Protein AF-A0A1Q3HR97-F1 (afdb_monomer_lite)

Secondary structure (DSSP, 8-state):
-------------------------------EEEETTEEEEEEEEE--TTT-SPPEEEEEETTEEEEEESS-EEEEEEEEEETTEEEEEEEEE--STTPPPEEEEEEEETTS--EEPPPEE-SSSS--EEEETTEEEEEEEEETTEEEEEEEETTEEEEEEEE--S--PPPHHHHHHHIIIIIHHHHHHT-TTS-GGGSS-HHHHHHHHHHTT-TTS-HHHHHHHHHHHHHTT-PPPHHHHHHHHS--

pLDDT: mean 82.49, std 18.32, range [35.12, 97.38]

Radius of gyration: 25.87 Å; chains: 1; bounding box: 57×91×56 Å

Structure (mmCIF, N/CA/C/O backbone):
data_AF-A0A1Q3HR97-F1
#
_entry.id   AF-A0A1Q3HR97-F1
#
loop_
_atom_site.group_PDB
_atom_site.id
_atom_site.type_symbol
_atom_site.label_atom_id
_atom_site.label_alt_id
_atom_site.label_comp_id
_atom_site.label_asym_id
_atom_site.label_entity_id
_atom_site.label_seq_id
_atom_site.pdbx_PDB_ins_code
_atom_site.Cartn_x
_atom_site.Cartn_y
_atom_site.Cartn_z
_atom_site.occupancy
_atom_site.B_iso_or_equiv
_atom_site.auth_seq_id
_atom_site.auth_comp_id
_atom_site.auth_asym_id
_atom_site.auth_atom_id
_atom_site.pdbx_PDB_model_num
ATOM 1 N N . MET A 1 1 ? -32.809 -76.941 -23.807 1.00 40.62 1 MET A N 1
ATOM 2 C CA . MET A 1 1 ? -31.359 -77.233 -23.831 1.00 40.62 1 MET A CA 1
ATOM 3 C C . MET A 1 1 ? -30.608 -75.913 -23.944 1.00 40.62 1 MET A C 1
ATOM 5 O O . MET A 1 1 ? -30.816 -75.236 -24.943 1.00 40.62 1 MET A O 1
ATOM 9 N N . PRO A 1 2 ? -29.841 -75.503 -22.920 1.00 45.34 2 PRO A N 1
ATOM 10 C CA . PRO A 1 2 ? -29.072 -74.260 -22.915 1.00 45.34 2 PRO A CA 1
ATOM 11 C C . PRO A 1 2 ? -27.582 -74.500 -23.226 1.00 45.34 2 PRO A C 1
ATOM 13 O O . PRO A 1 2 ? -27.021 -75.514 -22.821 1.00 45.34 2 PRO A O 1
ATOM 16 N N . ILE A 1 3 ? -26.943 -73.536 -23.892 1.00 41.62 3 ILE A N 1
ATOM 17 C CA . ILE A 1 3 ? -25.483 -73.328 -23.972 1.00 41.62 3 ILE A CA 1
ATOM 18 C C . ILE A 1 3 ? -25.313 -71.799 -23.829 1.00 41.62 3 ILE A C 1
ATOM 20 O O . ILE A 1 3 ? -25.847 -71.063 -24.651 1.00 41.62 3 ILE A O 1
ATOM 24 N N . GLN A 1 4 ? -24.995 -71.283 -22.631 1.00 38.84 4 GLN A N 1
ATOM 25 C CA . GLN A 1 4 ? -23.652 -70.871 -22.155 1.00 38.84 4 GLN A CA 1
ATOM 26 C C . GLN A 1 4 ? -22.983 -69.844 -23.100 1.00 38.84 4 GLN A C 1
ATOM 28 O O . GLN A 1 4 ? -22.607 -70.207 -24.206 1.00 38.84 4 GLN A O 1
ATOM 33 N N . LEU A 1 5 ? -23.097 -68.531 -22.847 1.00 39.47 5 LEU A N 1
ATOM 34 C CA . LEU A 1 5 ? -22.302 -67.632 -21.971 1.00 39.47 5 LEU A CA 1
ATOM 35 C C . LEU A 1 5 ? -20.909 -67.242 -22.511 1.00 39.47 5 LEU A C 1
ATOM 37 O O . LEU A 1 5 ? -20.178 -68.089 -23.000 1.00 39.47 5 LEU A O 1
ATOM 41 N N . GLU A 1 6 ? -20.558 -65.968 -22.259 1.00 37.00 6 GLU A N 1
ATOM 42 C CA . GLU A 1 6 ? -19.228 -65.322 -22.356 1.00 37.00 6 GLU A CA 1
ATOM 43 C C . GLU A 1 6 ? -18.824 -64.809 -23.762 1.00 37.00 6 GLU A C 1
ATOM 45 O O . GLU A 1 6 ? -18.955 -65.518 -24.743 1.00 37.00 6 GLU A O 1
ATOM 50 N N . ARG A 1 7 ? -18.305 -63.590 -23.991 1.00 39.12 7 ARG A N 1
ATOM 51 C CA . ARG A 1 7 ? -17.684 -62.569 -23.128 1.00 39.12 7 ARG A CA 1
ATOM 52 C C . ARG A 1 7 ? -17.321 -61.324 -23.980 1.00 39.12 7 ARG A C 1
ATOM 54 O O . ARG A 1 7 ? -17.036 -61.474 -25.159 1.00 39.12 7 ARG A O 1
ATOM 61 N N . LEU A 1 8 ? -17.191 -60.167 -23.308 1.00 37.69 8 LEU A N 1
ATOM 62 C CA . LEU A 1 8 ? -16.496 -58.917 -23.704 1.00 37.69 8 LEU A CA 1
ATOM 63 C C . LEU A 1 8 ? -17.053 -58.151 -24.937 1.00 37.69 8 LEU A C 1
ATOM 65 O O . LEU A 1 8 ? -17.421 -58.732 -25.936 1.00 37.69 8 LEU A O 1
ATOM 69 N N . ASN A 1 9 ? -17.127 -56.820 -24.979 1.00 38.44 9 ASN A N 1
ATOM 70 C CA . ASN A 1 9 ? -16.323 -55.829 -24.281 1.00 38.44 9 ASN A CA 1
ATOM 71 C C . ASN A 1 9 ? -17.118 -54.523 -24.109 1.00 38.44 9 ASN A C 1
ATOM 73 O O . ASN A 1 9 ? -17.745 -54.028 -25.044 1.00 38.44 9 ASN A O 1
ATOM 77 N N . ARG A 1 10 ? -17.075 -53.971 -22.896 1.00 40.53 10 ARG A N 1
ATOM 78 C CA . ARG A 1 10 ? -17.610 -52.653 -22.549 1.00 40.53 10 ARG A CA 1
ATOM 79 C C . ARG A 1 10 ? -16.690 -51.590 -23.151 1.00 40.53 10 ARG A C 1
ATOM 81 O O . ARG A 1 10 ? -15.539 -51.510 -22.736 1.00 40.53 10 ARG A O 1
ATOM 88 N N . LEU A 1 11 ? -17.191 -50.753 -24.060 1.00 38.75 11 LEU A N 1
ATOM 89 C CA . LEU A 1 11 ? -16.562 -49.466 -24.353 1.00 38.75 11 LEU A CA 1
ATOM 90 C C . LEU A 1 11 ? -17.440 -48.348 -23.792 1.00 38.75 11 LEU A C 1
ATOM 92 O O . LEU A 1 11 ? -18.444 -47.931 -24.362 1.00 38.75 11 LEU A O 1
ATOM 96 N N . THR A 1 12 ? -17.042 -47.941 -22.598 1.00 43.62 12 THR A N 1
ATOM 97 C CA . THR A 1 12 ? -17.445 -46.754 -21.862 1.00 43.62 12 THR A CA 1
ATOM 98 C C . THR A 1 12 ? -17.189 -45.507 -22.711 1.00 43.62 12 THR A C 1
ATOM 100 O O . THR A 1 12 ? -16.034 -45.166 -22.951 1.00 43.62 12 THR A O 1
ATOM 103 N N . LEU A 1 13 ? -18.239 -44.799 -23.130 1.00 39.53 13 LEU A N 1
ATOM 104 C CA . LEU A 1 13 ? -18.125 -43.426 -23.629 1.00 39.53 13 LEU A CA 1
ATOM 105 C C . LEU A 1 13 ? -18.800 -42.496 -22.614 1.00 39.53 13 LEU A C 1
ATOM 107 O O . LEU A 1 13 ? -19.952 -42.097 -22.758 1.00 39.53 13 LEU A O 1
ATOM 111 N N . LEU A 1 14 ? -18.079 -42.224 -21.525 1.00 39.56 14 LEU A N 1
ATOM 112 C CA . LEU A 1 14 ? -18.421 -41.167 -20.582 1.00 39.56 14 LEU A CA 1
ATOM 113 C C . LEU A 1 14 ? -17.963 -39.849 -21.226 1.00 39.56 14 LEU A C 1
ATOM 115 O O . LEU A 1 14 ? -16.775 -39.528 -21.211 1.00 39.56 14 LEU A O 1
ATOM 119 N N . LEU 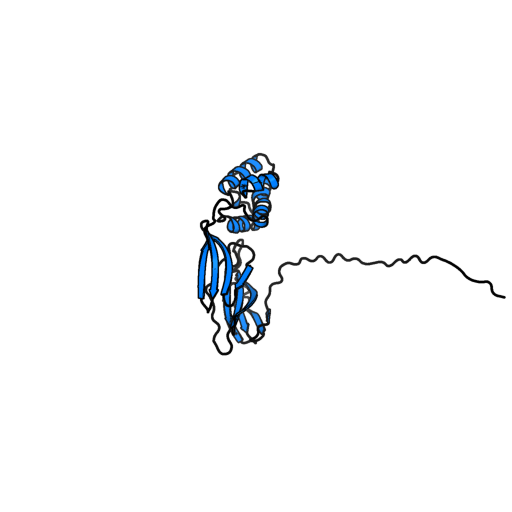A 1 15 ? -18.889 -39.118 -21.850 1.00 38.47 15 LEU A N 1
ATOM 120 C CA . LEU A 1 15 ? -18.654 -37.737 -22.273 1.00 38.47 15 LEU A CA 1
ATOM 121 C C . LEU A 1 15 ? -18.526 -36.870 -21.009 1.00 38.47 15 LEU A C 1
ATOM 123 O O . LEU A 1 15 ? -19.513 -36.405 -20.444 1.00 38.47 15 LEU A O 1
ATOM 127 N N . LEU A 1 16 ? -17.293 -36.693 -20.539 1.00 39.12 16 LEU A N 1
ATOM 128 C CA . LEU A 1 16 ? -16.932 -35.668 -19.568 1.00 39.12 16 LEU A CA 1
ATOM 129 C C . LEU A 1 16 ? -16.935 -34.314 -20.283 1.00 39.12 16 LEU A C 1
ATOM 131 O O . LEU A 1 16 ? -15.997 -33.967 -20.999 1.00 39.12 16 LEU A O 1
ATOM 135 N N . LEU A 1 17 ? -18.010 -33.554 -20.078 1.00 39.47 17 LEU A N 1
ATOM 136 C CA . LEU A 1 17 ? -18.054 -32.113 -20.307 1.00 39.47 17 LEU A CA 1
ATOM 137 C C . LEU A 1 17 ? -17.098 -31.440 -19.311 1.00 39.47 17 LEU A C 1
ATOM 139 O O . LEU A 1 17 ? -17.489 -31.040 -18.218 1.00 39.47 17 LEU A O 1
ATOM 143 N N . LEU A 1 18 ? -15.821 -31.355 -19.679 1.00 39.06 18 LEU A N 1
ATOM 144 C CA . LEU A 1 18 ? -14.856 -30.471 -19.036 1.00 39.06 18 LEU A CA 1
ATOM 145 C C . LEU A 1 18 ? -15.069 -29.062 -19.590 1.00 39.06 18 LEU A C 1
ATOM 147 O O . LEU A 1 18 ? -14.408 -28.639 -20.536 1.00 39.06 18 LEU A O 1
ATOM 151 N N . SER A 1 19 ? -16.018 -28.338 -19.004 1.00 36.97 19 SER A N 1
ATOM 152 C CA . SER A 1 19 ? -16.044 -26.883 -19.116 1.00 36.97 19 SER A CA 1
ATOM 153 C C . SER A 1 19 ? -14.808 -26.335 -18.394 1.00 36.97 19 SER A C 1
ATOM 155 O O . SER A 1 19 ? -14.632 -26.643 -17.211 1.00 36.97 19 SER A O 1
ATOM 157 N N . PRO A 1 20 ? -13.940 -25.539 -19.039 1.00 40.41 20 PRO A N 1
ATOM 158 C CA . PRO A 1 20 ? -12.885 -24.848 -18.320 1.00 40.41 20 PRO A CA 1
ATOM 159 C C . PRO A 1 20 ? -13.537 -23.805 -17.409 1.00 40.41 20 PRO A C 1
ATOM 161 O O . PRO A 1 20 ? -14.075 -22.800 -17.870 1.00 40.41 20 PRO A O 1
ATOM 164 N N . VAL A 1 21 ? -13.507 -24.062 -16.101 1.00 39.75 21 VAL A N 1
ATOM 165 C CA . VAL A 1 21 ? -13.752 -23.033 -15.092 1.00 39.75 21 VAL A CA 1
ATOM 166 C C . VAL A 1 21 ? -12.582 -22.062 -15.189 1.00 39.75 21 VAL A C 1
ATOM 168 O O . VAL A 1 21 ? -11.485 -22.328 -14.700 1.00 39.75 21 VAL A O 1
ATOM 171 N N . VAL A 1 22 ? -12.801 -20.953 -15.889 1.00 38.19 22 VAL A N 1
ATOM 172 C CA . VAL A 1 22 ? -11.903 -19.803 -15.863 1.00 38.19 22 VAL A CA 1
ATOM 173 C C . VAL A 1 22 ? -12.057 -19.172 -14.482 1.00 38.19 22 VAL A C 1
ATOM 175 O O . VAL A 1 22 ? -12.977 -18.395 -14.242 1.00 38.19 22 VAL A O 1
ATOM 178 N N . PHE A 1 23 ? -11.181 -19.537 -13.547 1.00 35.12 23 PHE A N 1
ATOM 179 C CA . PHE A 1 23 ? -10.998 -18.776 -12.317 1.00 35.12 23 PHE A CA 1
ATOM 180 C C . PHE A 1 23 ? -10.280 -17.472 -12.671 1.00 35.12 23 PHE A C 1
ATOM 182 O O . PHE A 1 23 ? -9.055 -17.395 -12.661 1.00 35.12 23 PHE A O 1
ATOM 189 N N . ALA A 1 24 ? -11.049 -16.438 -12.996 1.00 35.84 24 ALA A N 1
ATOM 190 C CA . ALA A 1 24 ? -10.588 -15.068 -12.841 1.00 35.84 24 ALA A CA 1
ATOM 191 C C . ALA A 1 24 ? -10.774 -14.690 -11.364 1.00 35.84 24 ALA A C 1
ATOM 193 O O . ALA A 1 24 ? -11.758 -14.060 -10.992 1.00 35.84 24 ALA A O 1
ATOM 194 N N . SER A 1 25 ? -9.867 -15.140 -10.495 1.00 35.12 25 SER A N 1
ATOM 195 C CA . SER A 1 25 ? -9.821 -14.680 -9.105 1.00 35.12 25 SER A CA 1
ATOM 196 C C . SER A 1 25 ? -9.142 -13.310 -9.062 1.00 35.12 25 SER A C 1
ATOM 198 O O . SER A 1 25 ? -7.951 -13.204 -8.768 1.00 35.12 25 SER A O 1
ATOM 200 N N . GLY A 1 26 ? -9.884 -12.259 -9.410 1.00 37.31 26 GLY A N 1
ATOM 201 C CA . GLY A 1 26 ? -9.576 -10.936 -8.870 1.00 37.31 26 GLY A CA 1
ATOM 202 C C . GLY A 1 26 ? -9.836 -10.944 -7.356 1.00 37.31 26 GLY A C 1
ATOM 203 O O . GLY A 1 26 ? -10.635 -11.768 -6.901 1.00 37.31 26 GLY A O 1
ATOM 204 N N . PRO A 1 27 ? -9.170 -10.092 -6.559 1.00 45.78 27 PRO A N 1
ATOM 205 C CA . PRO A 1 27 ? -9.526 -9.938 -5.154 1.00 45.78 27 PRO A CA 1
ATOM 206 C C . PRO A 1 27 ? -11.001 -9.529 -5.074 1.00 45.78 27 PRO A C 1
ATOM 208 O O . PRO A 1 27 ? -11.416 -8.510 -5.624 1.00 45.78 27 PRO A O 1
ATOM 211 N N . GLU A 1 28 ? -11.817 -10.388 -4.472 1.00 54.72 28 GLU A N 1
ATOM 212 C CA . GLU A 1 28 ? -13.225 -10.106 -4.231 1.00 54.72 28 GLU A CA 1
ATOM 213 C C . GLU A 1 28 ? -13.301 -9.019 -3.159 1.00 54.72 28 GLU A C 1
ATOM 215 O O . GLU A 1 28 ? -12.877 -9.254 -2.027 1.00 54.72 28 GLU A O 1
ATOM 220 N N . LEU A 1 29 ? -13.803 -7.837 -3.539 1.00 70.25 29 LEU A N 1
ATOM 221 C CA . LEU A 1 29 ? -13.986 -6.689 -2.648 1.00 70.25 29 LEU A CA 1
ATOM 222 C C . LEU A 1 29 ? -14.705 -7.125 -1.370 1.00 70.25 29 LEU A C 1
ATOM 224 O O . LEU A 1 29 ? -15.893 -7.464 -1.383 1.00 70.25 29 LEU A O 1
ATOM 228 N N . ARG A 1 30 ? -13.991 -7.099 -0.247 1.00 81.00 30 ARG A N 1
ATOM 229 C CA . ARG A 1 30 ? -14.548 -7.520 1.042 1.00 81.00 30 ARG A CA 1
ATOM 230 C C . ARG A 1 30 ? -15.332 -6.391 1.694 1.00 81.00 30 ARG A C 1
ATOM 232 O O . ARG A 1 30 ? -14.773 -5.491 2.317 1.00 81.00 30 ARG A O 1
ATOM 239 N N . LEU A 1 31 ? -16.655 -6.467 1.581 1.00 90.56 31 LEU A N 1
ATOM 240 C CA . LEU A 1 31 ? -17.583 -5.494 2.171 1.00 90.56 31 LEU A CA 1
ATOM 241 C C . LEU A 1 31 ? -18.169 -5.940 3.513 1.00 90.56 31 LEU A C 1
ATOM 243 O O . LEU A 1 31 ? -18.816 -5.147 4.189 1.00 90.56 31 LEU A O 1
ATOM 247 N N . GLU A 1 32 ? -17.951 -7.186 3.926 1.00 94.88 32 GLU A N 1
ATOM 248 C CA . GLU A 1 32 ? -18.423 -7.701 5.209 1.00 94.88 32 GLU A CA 1
ATOM 249 C C . GLU A 1 32 ? -17.338 -8.541 5.890 1.00 94.88 32 GLU A C 1
ATOM 251 O O . GLU A 1 32 ? -16.537 -9.200 5.227 1.00 94.88 32 GLU A O 1
ATOM 256 N N . ALA A 1 33 ? -17.326 -8.532 7.223 1.00 95.12 33 ALA A N 1
ATOM 257 C CA . ALA A 1 33 ? -16.473 -9.400 8.026 1.00 95.12 33 ALA A CA 1
ATOM 258 C C . ALA A 1 33 ? -17.123 -9.708 9.379 1.00 95.12 33 ALA A C 1
ATOM 260 O O . ALA A 1 33 ? -17.828 -8.871 9.951 1.00 95.12 33 ALA A O 1
ATOM 261 N N . ASP A 1 34 ? -16.853 -10.895 9.914 1.00 95.44 34 ASP A N 1
ATOM 262 C CA . ASP A 1 34 ? -17.228 -11.236 11.283 1.00 95.44 34 ASP A CA 1
ATOM 263 C C . ASP A 1 34 ? -16.162 -10.744 12.270 1.00 95.44 34 ASP A C 1
ATOM 265 O O . ASP A 1 34 ? -14.958 -10.880 12.042 1.00 95.44 34 ASP A O 1
ATOM 269 N N . THR A 1 35 ? -16.622 -10.177 13.383 1.00 94.50 35 THR A N 1
ATOM 270 C CA . THR A 1 35 ? -15.803 -9.746 14.522 1.00 94.50 35 THR A CA 1
ATOM 271 C C . THR A 1 35 ? -16.352 -10.396 15.796 1.00 94.50 35 THR A C 1
ATOM 273 O O . THR A 1 35 ? -17.522 -10.785 15.859 1.00 94.50 35 THR A O 1
ATOM 276 N N . ARG A 1 36 ? -15.549 -10.493 16.855 1.00 94.31 36 ARG A N 1
ATOM 277 C CA . ARG A 1 36 ? -15.995 -10.910 18.198 1.00 94.31 36 ARG A CA 1
ATOM 278 C C . ARG A 1 36 ? -17.061 -9.980 18.779 1.00 94.31 36 ARG A C 1
ATOM 280 O O . ARG A 1 36 ? -17.807 -10.395 19.664 1.00 94.31 36 ARG A O 1
ATOM 287 N N . LEU A 1 37 ? -17.135 -8.737 18.305 1.00 94.00 37 LEU A N 1
ATOM 288 C CA . LEU A 1 37 ? -18.144 -7.756 18.714 1.00 94.00 37 LEU A CA 1
ATOM 289 C C . LEU A 1 37 ? -19.399 -7.772 17.828 1.00 94.00 37 LEU A C 1
ATOM 291 O O . LEU A 1 37 ? -20.372 -7.084 18.139 1.00 94.00 37 LEU A O 1
ATOM 295 N N . GLY A 1 38 ? -19.408 -8.585 16.769 1.00 93.94 38 GLY A N 1
ATOM 296 C CA . GLY A 1 38 ? -20.537 -8.783 15.869 1.00 93.94 38 GLY A CA 1
ATOM 297 C C . GLY A 1 38 ? -20.184 -8.582 14.396 1.00 93.94 38 GLY A C 1
ATOM 298 O O . GLY A 1 38 ? -19.019 -8.662 14.008 1.00 93.94 38 GLY A O 1
ATOM 299 N N . LYS A 1 39 ? -21.188 -8.345 13.550 1.00 96.31 39 LYS A N 1
ATOM 300 C CA . LYS A 1 39 ? -20.984 -8.298 12.095 1.00 96.31 39 LYS A CA 1
ATOM 301 C C . LYS A 1 39 ? -20.606 -6.893 11.627 1.00 96.31 39 LYS A C 1
ATOM 303 O O . LYS A 1 39 ? -21.380 -5.954 11.827 1.00 96.31 39 LYS A O 1
ATOM 308 N N . LEU A 1 40 ? -19.451 -6.777 10.974 1.00 96.94 40 LEU A N 1
ATOM 309 C CA . LEU A 1 40 ? -18.976 -5.564 10.317 1.00 96.94 40 LEU A CA 1
ATOM 310 C C . LEU A 1 40 ? -19.451 -5.537 8.861 1.00 96.94 40 LEU A C 1
ATOM 312 O O . LEU A 1 40 ? -19.376 -6.555 8.169 1.00 96.94 40 LEU A O 1
ATOM 316 N N . ARG A 1 41 ? -19.936 -4.385 8.390 1.00 96.44 41 ARG A N 1
ATOM 317 C CA . ARG A 1 41 ? -20.375 -4.194 7.000 1.00 96.44 41 ARG A CA 1
ATOM 318 C C . ARG A 1 41 ? -20.007 -2.811 6.485 1.00 96.44 41 ARG A C 1
ATOM 320 O O . ARG A 1 41 ? -20.126 -1.839 7.221 1.00 96.44 41 ARG A O 1
ATOM 327 N N . ILE A 1 42 ? -19.634 -2.713 5.219 1.00 94.50 42 ILE A N 1
ATOM 328 C CA . ILE A 1 42 ? -19.533 -1.459 4.474 1.00 94.50 42 ILE A CA 1
ATOM 329 C C . ILE A 1 42 ? -20.817 -1.309 3.658 1.00 94.50 42 ILE A C 1
ATOM 331 O O . ILE A 1 42 ? -21.216 -2.235 2.954 1.00 94.50 42 ILE A O 1
ATOM 335 N N . LYS A 1 43 ? -21.475 -0.152 3.760 1.00 91.25 43 LYS A N 1
ATOM 336 C CA . LYS A 1 43 ? -22.710 0.154 3.031 1.00 91.25 43 LYS A CA 1
ATOM 337 C C . LYS A 1 43 ? -22.587 1.486 2.294 1.00 91.25 43 LYS A C 1
ATOM 339 O O . LYS A 1 43 ? -22.167 2.478 2.886 1.00 91.25 43 LYS A O 1
ATOM 344 N N . ASP A 1 44 ? -23.024 1.510 1.039 1.00 87.00 44 ASP A N 1
ATOM 345 C CA . ASP A 1 44 ? -23.250 2.739 0.275 1.00 87.00 44 ASP A CA 1
ATOM 346 C C . ASP A 1 44 ? -24.556 3.411 0.748 1.00 87.00 44 ASP A C 1
ATOM 348 O O . ASP A 1 44 ? -25.607 2.764 0.824 1.00 87.00 44 ASP A O 1
ATOM 352 N N . LEU A 1 45 ? -24.501 4.696 1.116 1.00 76.75 45 LEU A N 1
ATOM 353 C CA . LEU A 1 45 ? -25.675 5.457 1.568 1.00 76.75 45 LEU A CA 1
ATOM 354 C C . LEU A 1 45 ? -26.408 6.175 0.432 1.00 76.75 45 LEU A C 1
ATOM 356 O O . LEU A 1 45 ? -27.627 6.297 0.507 1.00 76.75 45 LEU A O 1
ATOM 360 N N . ALA A 1 46 ? -25.693 6.620 -0.598 1.00 63.75 46 ALA A N 1
ATOM 361 C CA . ALA A 1 46 ? -26.251 7.152 -1.839 1.00 63.75 46 ALA A CA 1
ATOM 362 C C . ALA A 1 46 ? -25.137 7.239 -2.892 1.00 63.75 46 ALA A C 1
ATOM 364 O O . ALA A 1 46 ? -24.011 7.622 -2.565 1.00 63.75 46 ALA A O 1
ATOM 365 N N . LEU A 1 47 ? -25.460 6.887 -4.136 1.00 57.53 47 LEU A N 1
ATOM 366 C CA . LEU A 1 47 ? -24.706 7.305 -5.314 1.00 57.53 47 LEU A CA 1
ATOM 367 C C . LEU A 1 47 ? -25.384 8.588 -5.793 1.00 57.53 47 LEU A C 1
ATOM 369 O O . LEU A 1 47 ? -26.551 8.526 -6.178 1.00 57.53 47 LEU A O 1
ATOM 373 N N . ASP A 1 48 ? -24.703 9.731 -5.754 1.00 51.88 48 ASP A N 1
ATOM 374 C CA . ASP A 1 48 ? -25.118 10.831 -6.625 1.00 51.88 48 ASP A CA 1
ATOM 375 C C . ASP A 1 48 ? -24.695 10.425 -8.040 1.00 51.88 48 ASP A C 1
ATOM 377 O O . ASP A 1 48 ? -23.536 10.553 -8.435 1.00 51.88 48 ASP A O 1
ATOM 381 N N . GLU A 1 49 ? -25.629 9.820 -8.780 1.00 52.38 49 GLU A N 1
ATOM 382 C CA . GLU A 1 49 ? -25.397 9.332 -10.145 1.00 52.38 49 GLU A CA 1
ATOM 383 C C . GLU A 1 49 ? -25.056 10.474 -11.124 1.00 52.38 49 GLU A C 1
ATOM 385 O O . GLU A 1 49 ? -24.536 10.209 -12.207 1.00 52.38 49 GLU A O 1
ATOM 390 N N . GLU A 1 50 ? -25.306 11.735 -10.750 1.00 49.59 50 GLU A N 1
ATOM 391 C CA . GLU A 1 50 ? -25.148 12.892 -11.638 1.00 49.59 50 GLU A CA 1
ATOM 392 C C . GLU A 1 50 ? -23.704 13.409 -11.788 1.00 49.59 50 GLU A C 1
ATOM 394 O O . GLU A 1 50 ? -23.414 14.025 -12.812 1.00 49.59 50 GLU A O 1
ATOM 399 N N . GLU A 1 51 ? -22.773 13.132 -10.861 1.00 47.38 51 GLU A N 1
ATOM 400 C CA . GLU A 1 51 ? -21.415 13.723 -10.928 1.00 47.38 51 GLU A CA 1
ATOM 401 C C . GLU A 1 51 ? -20.245 12.728 -10.985 1.00 47.38 51 GLU A C 1
ATOM 403 O O . GLU A 1 51 ? -19.094 13.140 -11.116 1.00 47.38 51 GLU A O 1
ATOM 408 N N . GLY A 1 52 ? -20.486 11.412 -10.934 1.00 50.12 52 GLY A N 1
ATOM 409 C CA . GLY A 1 52 ? -19.410 10.411 -11.053 1.00 50.12 52 GLY A CA 1
ATOM 410 C C . GLY A 1 52 ? -18.350 10.464 -9.938 1.00 50.12 52 GLY A C 1
ATOM 411 O O . GLY A 1 52 ? -17.332 9.774 -10.018 1.00 50.12 52 GLY A O 1
ATOM 412 N N . LEU A 1 53 ? -18.587 11.262 -8.895 1.00 51.94 53 LEU A N 1
ATOM 413 C CA . LEU A 1 53 ? -17.791 11.342 -7.679 1.00 51.94 53 LEU A CA 1
ATOM 414 C C . LEU A 1 53 ? -18.312 10.281 -6.698 1.00 51.94 53 LEU A C 1
ATOM 416 O O . LEU A 1 53 ? -19.518 10.122 -6.529 1.00 51.94 53 LEU A O 1
ATOM 420 N N . GLY A 1 54 ? -17.407 9.504 -6.096 1.00 56.66 54 GLY A N 1
ATOM 421 C CA . GLY A 1 54 ? -17.759 8.342 -5.271 1.00 56.66 54 GLY A CA 1
ATOM 422 C C . GLY A 1 54 ? -18.823 8.647 -4.205 1.00 56.66 54 GLY A C 1
ATOM 423 O O . GLY A 1 54 ? -18.772 9.669 -3.529 1.00 56.66 54 GLY A O 1
ATOM 424 N N . GLY A 1 55 ? -19.796 7.752 -4.041 1.00 72.06 55 GLY A N 1
ATOM 425 C CA . GLY A 1 55 ? -20.860 7.919 -3.049 1.00 72.06 55 GLY A CA 1
ATOM 426 C C . GLY A 1 55 ? -20.359 7.959 -1.599 1.00 72.06 55 GLY A C 1
ATOM 427 O O . GLY A 1 55 ? -19.198 7.678 -1.292 1.00 72.06 55 GLY A O 1
ATOM 428 N N . VAL A 1 56 ? -21.264 8.277 -0.672 1.00 83.56 56 VAL A N 1
ATOM 429 C CA . VAL A 1 56 ? -20.970 8.203 0.767 1.00 83.56 56 VAL A CA 1
ATOM 430 C C . VAL A 1 56 ? -20.996 6.746 1.217 1.00 83.56 56 VAL A C 1
ATOM 432 O O . VAL A 1 56 ? -22.014 6.064 1.065 1.00 83.56 56 VAL A O 1
ATOM 435 N N . ARG A 1 57 ? -19.906 6.283 1.8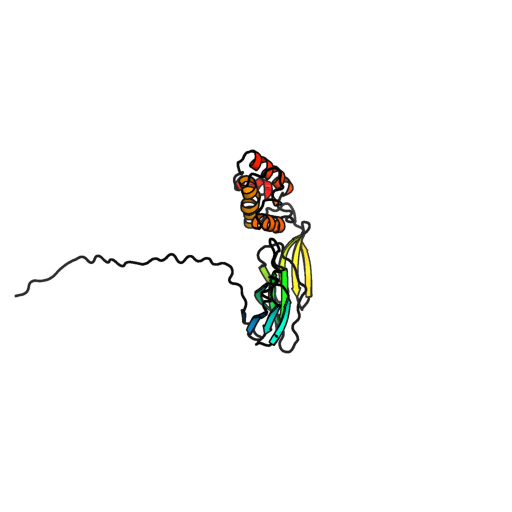34 1.00 89.38 57 ARG A N 1
ATOM 436 C CA . ARG A 1 57 ? -19.794 4.946 2.427 1.00 89.38 57 ARG A CA 1
ATOM 437 C C . ARG A 1 57 ? -19.728 5.015 3.940 1.00 89.38 57 ARG A C 1
ATOM 439 O O . ARG A 1 57 ? -19.014 5.835 4.518 1.00 89.38 57 ARG A O 1
ATOM 446 N N . VAL A 1 58 ? -20.438 4.099 4.587 1.00 93.19 58 VAL A N 1
ATOM 447 C CA . VAL A 1 58 ? -20.400 3.933 6.041 1.00 93.19 58 VAL A CA 1
ATOM 448 C C . VAL A 1 58 ? -19.946 2.542 6.429 1.00 93.19 58 VAL A C 1
ATOM 450 O O . VAL A 1 58 ? -20.300 1.552 5.787 1.00 93.19 58 VAL A O 1
ATOM 453 N N . VAL A 1 59 ? -19.177 2.477 7.509 1.00 95.81 59 VAL A N 1
ATOM 454 C CA . VAL A 1 59 ? -18.834 1.235 8.193 1.00 95.81 59 VAL A CA 1
ATOM 455 C C . VAL A 1 59 ? -19.832 1.048 9.328 1.00 95.81 59 VAL A C 1
ATOM 457 O O . VAL A 1 59 ? -20.010 1.934 10.166 1.00 95.81 59 VAL A O 1
ATOM 460 N N . LEU A 1 60 ? -20.484 -0.108 9.344 1.00 96.56 60 LEU A N 1
ATOM 461 C CA . LEU A 1 60 ? -21.507 -0.490 10.305 1.00 96.56 60 LEU A CA 1
ATOM 462 C C . LEU A 1 60 ? -21.010 -1.651 11.170 1.00 96.56 60 LEU A C 1
ATOM 464 O O . LEU A 1 60 ? -20.490 -2.628 10.630 1.00 96.56 60 LEU A O 1
ATOM 468 N N . LEU A 1 61 ? -21.246 -1.597 12.481 1.00 96.56 61 LEU A N 1
ATOM 469 C CA . LEU A 1 61 ? -21.086 -2.726 13.402 1.00 96.56 61 LEU A CA 1
ATOM 470 C C . LEU A 1 61 ? -22.458 -3.095 13.968 1.00 96.56 61 LEU A C 1
ATOM 472 O O . LEU A 1 61 ? -23.111 -2.271 14.596 1.00 96.56 61 LEU A O 1
ATOM 476 N N . ASN A 1 62 ? -22.923 -4.321 13.716 1.00 95.12 62 ASN A N 1
ATOM 477 C CA . ASN A 1 62 ? -24.278 -4.768 14.081 1.00 95.12 62 ASN A CA 1
ATOM 478 C C . ASN A 1 62 ? -25.405 -3.846 13.571 1.00 95.12 62 ASN A C 1
ATOM 480 O O . ASN A 1 62 ? -26.481 -3.788 14.155 1.00 95.12 62 ASN A O 1
ATOM 484 N N . GLY A 1 63 ? -25.165 -3.149 12.457 1.00 93.88 63 GLY A N 1
ATOM 485 C CA . GLY A 1 63 ? -26.113 -2.206 11.860 1.00 93.88 63 GLY A CA 1
ATOM 486 C C . GLY A 1 63 ? -25.998 -0.765 12.366 1.00 93.88 63 GLY A C 1
ATOM 487 O O . GLY A 1 63 ? -26.624 0.107 11.771 1.00 93.88 63 GLY A O 1
ATOM 488 N N . GLU A 1 64 ? -25.185 -0.494 13.388 1.00 94.94 64 GLU A N 1
ATOM 489 C CA . GLU A 1 64 ? -24.913 0.863 13.875 1.00 94.94 64 GLU A CA 1
ATOM 490 C C . GLU A 1 64 ? -23.721 1.479 13.137 1.00 94.94 64 GLU A C 1
ATOM 492 O O . GLU A 1 64 ? -22.695 0.823 12.953 1.00 94.94 64 GLU A O 1
ATOM 497 N N . GLU A 1 65 ? -23.843 2.738 12.710 1.00 95.69 65 GLU A N 1
ATOM 498 C CA . GLU A 1 65 ? -22.757 3.472 12.054 1.00 95.69 65 GLU A CA 1
ATOM 499 C C . GLU A 1 65 ? -21.623 3.754 13.039 1.00 95.69 65 GLU A C 1
ATOM 501 O O . GLU A 1 65 ? -21.821 4.390 14.072 1.00 95.69 65 GLU A O 1
ATOM 506 N N . ILE A 1 66 ? -20.422 3.293 12.689 1.00 95.94 66 ILE A N 1
ATOM 507 C CA . ILE A 1 66 ? -19.206 3.507 13.479 1.00 95.94 66 ILE A CA 1
ATOM 508 C C . ILE A 1 66 ? -18.185 4.396 12.771 1.00 95.94 66 ILE A C 1
ATOM 510 O O . ILE A 1 66 ? -17.272 4.906 13.418 1.00 95.94 66 ILE A O 1
ATOM 514 N N . HIS A 1 67 ? -18.307 4.559 11.451 1.00 95.56 67 HIS A N 1
ATOM 515 C CA . HIS A 1 67 ? -17.402 5.378 10.652 1.00 95.56 67 HIS A CA 1
ATOM 516 C C . HIS A 1 67 ? -18.021 5.769 9.309 1.00 95.56 67 HIS A C 1
ATOM 518 O O . HIS A 1 67 ? -18.813 5.010 8.750 1.00 95.56 67 HIS A O 1
ATOM 524 N N . ARG A 1 68 ? -17.603 6.915 8.762 1.00 93.38 68 ARG A N 1
ATOM 525 C CA . ARG A 1 68 ? -18.092 7.476 7.495 1.00 93.38 68 ARG A CA 1
ATOM 526 C C . ARG A 1 68 ? -16.946 8.006 6.637 1.00 93.38 68 ARG A C 1
ATOM 528 O O . ARG A 1 68 ? -16.016 8.638 7.148 1.00 93.38 68 ARG A O 1
ATOM 535 N N . ARG A 1 69 ? -17.041 7.774 5.328 1.00 90.06 69 ARG A N 1
ATOM 536 C CA . ARG A 1 69 ? -16.169 8.337 4.292 1.00 90.06 69 ARG A CA 1
ATOM 537 C C . ARG A 1 69 ? -16.992 8.809 3.103 1.00 90.06 69 ARG A C 1
ATOM 539 O O . ARG A 1 69 ? -18.027 8.230 2.782 1.00 90.06 69 ARG A O 1
ATOM 546 N N . GLU A 1 70 ? -16.511 9.861 2.467 1.00 86.19 70 GLU A N 1
ATOM 547 C CA . GLU A 1 70 ? -17.115 10.456 1.280 1.00 86.19 70 GLU A CA 1
ATOM 548 C C . GLU A 1 70 ? -16.136 10.301 0.121 1.00 86.19 70 GLU A C 1
ATOM 550 O O . GLU A 1 70 ? -14.928 10.400 0.338 1.00 86.19 70 GLU A O 1
ATOM 555 N N . TYR A 1 71 ? -16.648 10.066 -1.089 1.00 76.81 71 TYR A N 1
ATOM 556 C CA . TYR A 1 71 ? -15.847 10.060 -2.315 1.00 76.81 71 TYR A CA 1
ATOM 557 C C . TYR A 1 71 ? -14.708 9.032 -2.348 1.00 76.81 71 TYR A C 1
ATOM 559 O O . TYR A 1 71 ? -13.719 9.231 -3.048 1.00 76.81 71 TYR A O 1
ATOM 567 N N . THR A 1 72 ? -14.842 7.913 -1.626 1.00 81.44 72 THR A N 1
ATOM 568 C CA . THR A 1 72 ? -13.858 6.823 -1.650 1.00 81.44 72 THR A CA 1
ATOM 569 C C . THR A 1 72 ? -14.512 5.450 -1.756 1.00 81.44 72 THR A C 1
ATOM 571 O O . THR A 1 72 ? -15.551 5.165 -1.157 1.00 81.44 72 THR A O 1
ATOM 574 N N . HIS A 1 73 ? -13.872 4.557 -2.504 1.00 85.06 73 HIS A N 1
ATOM 575 C CA . HIS A 1 73 ? -14.088 3.127 -2.365 1.00 85.06 73 HIS A CA 1
ATOM 576 C C . HIS A 1 73 ? -13.495 2.677 -1.034 1.00 85.06 73 HIS A C 1
ATOM 578 O O . HIS A 1 73 ? -12.378 3.055 -0.701 1.00 85.06 73 HIS A O 1
ATOM 584 N N . LEU A 1 74 ? -14.243 1.864 -0.293 1.00 90.62 74 LEU A N 1
ATOM 585 C CA . LEU A 1 74 ? -13.789 1.243 0.948 1.00 90.62 74 LEU A CA 1
ATOM 586 C C . LEU A 1 74 ? -13.820 -0.273 0.840 1.00 90.62 74 LEU A C 1
ATOM 588 O O . LEU A 1 74 ? -14.781 -0.831 0.300 1.00 90.62 74 LEU A O 1
ATOM 592 N N . GLU A 1 75 ? -12.822 -0.906 1.447 1.00 92.06 75 GLU A N 1
ATOM 593 C CA . GLU A 1 75 ? -12.700 -2.356 1.559 1.00 92.06 75 GLU A CA 1
ATOM 594 C C . GLU A 1 75 ? -12.185 -2.771 2.945 1.00 92.06 75 GLU A C 1
ATOM 596 O O . GLU A 1 75 ? -11.307 -2.126 3.519 1.00 92.06 75 GLU A O 1
ATOM 601 N N . ILE A 1 76 ? -12.705 -3.882 3.478 1.00 94.69 76 ILE A N 1
ATOM 602 C CA . ILE A 1 76 ? -12.164 -4.544 4.669 1.00 94.69 76 ILE A CA 1
ATOM 603 C C . ILE A 1 76 ? -11.024 -5.473 4.246 1.00 94.69 76 ILE A C 1
ATOM 605 O O . ILE A 1 76 ? -11.249 -6.583 3.768 1.00 94.69 76 ILE A O 1
ATOM 609 N N . ILE A 1 77 ? -9.786 -5.076 4.519 1.00 93.75 77 ILE A N 1
ATOM 610 C CA . ILE A 1 77 ? -8.621 -5.914 4.220 1.00 93.75 77 ILE A CA 1
ATOM 611 C C . ILE A 1 77 ? -8.532 -7.067 5.221 1.00 93.75 77 ILE A C 1
ATOM 613 O O . ILE A 1 77 ? -8.380 -8.237 4.847 1.00 93.75 77 ILE A O 1
ATOM 617 N N . LYS A 1 78 ? -8.618 -6.751 6.522 1.00 94.56 78 LYS A N 1
ATOM 618 C CA . LYS A 1 78 ? -8.394 -7.744 7.579 1.00 94.56 78 LYS A CA 1
ATOM 619 C C . LYS A 1 78 ? -8.979 -7.343 8.929 1.00 94.56 78 LYS A C 1
ATOM 621 O O . LYS A 1 78 ? -8.920 -6.181 9.312 1.00 94.56 78 LYS A O 1
ATOM 626 N N . VAL A 1 79 ? -9.441 -8.336 9.689 1.00 95.94 79 VAL A N 1
ATOM 627 C CA . VAL A 1 79 ? -9.774 -8.210 11.117 1.00 95.94 79 VAL A CA 1
ATOM 628 C C . VAL A 1 79 ? -8.674 -8.890 11.935 1.00 95.94 79 VAL A C 1
ATOM 630 O O . VAL A 1 79 ? -8.294 -10.028 11.653 1.00 95.94 79 VAL A O 1
ATOM 633 N N . LEU A 1 80 ? -8.127 -8.179 12.920 1.00 95.69 80 LEU A N 1
ATOM 634 C CA . LEU A 1 80 ? -6.973 -8.583 13.723 1.00 95.69 80 LEU A CA 1
ATOM 635 C C . LEU A 1 80 ? -7.354 -8.577 15.214 1.00 95.69 80 LEU A C 1
ATOM 637 O O . LEU A 1 80 ? -7.620 -7.509 15.770 1.00 95.69 80 LEU A O 1
ATOM 641 N N . PRO A 1 81 ? -7.393 -9.735 15.895 1.00 94.31 81 PRO A N 1
ATOM 642 C CA . PRO A 1 81 ? -7.704 -9.787 17.321 1.00 94.31 81 PRO A CA 1
ATOM 643 C C . PRO A 1 81 ? -6.520 -9.282 18.158 1.00 94.31 81 PRO A C 1
ATOM 645 O O . PRO A 1 81 ? -5.415 -9.801 18.035 1.00 94.31 81 PRO A O 1
ATOM 648 N N . VAL A 1 82 ? -6.739 -8.307 19.045 1.00 93.19 82 VAL A N 1
ATOM 649 C CA . VAL A 1 82 ? -5.711 -7.673 19.893 1.00 93.19 82 VAL A CA 1
ATOM 650 C C . VAL A 1 82 ? -6.193 -7.644 21.347 1.00 93.19 82 VAL A C 1
ATOM 652 O O . VAL A 1 82 ? -6.931 -6.750 21.744 1.00 93.19 82 VAL A O 1
ATOM 655 N N . LYS A 1 83 ? -5.791 -8.624 22.169 1.00 89.19 83 LYS A N 1
ATOM 656 C CA . LYS A 1 83 ? -6.314 -8.816 23.544 1.00 89.19 83 LYS A CA 1
ATOM 657 C C . LYS A 1 83 ? -7.850 -8.806 23.577 1.00 89.19 83 LYS A C 1
ATOM 659 O O . LYS A 1 83 ? -8.488 -9.644 22.933 1.00 89.19 83 LYS A O 1
ATOM 664 N N . ASP A 1 84 ? -8.423 -7.843 24.291 1.00 89.81 84 ASP A N 1
ATOM 665 C CA . ASP A 1 84 ? -9.857 -7.625 24.473 1.00 89.81 84 ASP A CA 1
ATOM 666 C C . ASP A 1 84 ? -10.470 -6.764 23.351 1.00 89.81 84 ASP A C 1
ATOM 668 O O . ASP A 1 84 ? -11.681 -6.545 23.330 1.00 89.81 84 ASP A O 1
ATOM 672 N N . ASP A 1 85 ? -9.642 -6.322 22.398 1.00 94.31 85 ASP A N 1
ATOM 673 C CA . ASP A 1 85 ? -10.002 -5.435 21.293 1.00 94.31 85 ASP A CA 1
ATOM 674 C C . ASP A 1 85 ? -9.896 -6.149 19.948 1.00 94.31 85 ASP A C 1
ATOM 676 O O . ASP A 1 85 ? -9.200 -7.152 19.788 1.00 94.31 85 ASP A O 1
ATOM 680 N N . GLU A 1 86 ? -10.540 -5.607 18.930 1.00 95.69 86 GLU A N 1
ATOM 681 C CA . GLU A 1 86 ? -10.308 -6.001 17.544 1.00 95.69 86 GLU A CA 1
ATOM 682 C C . GLU A 1 86 ? -9.887 -4.792 16.735 1.00 95.69 86 GLU A C 1
ATOM 684 O O . GLU A 1 86 ? -10.433 -3.707 16.895 1.00 95.69 86 GLU A O 1
ATOM 689 N N . VAL A 1 87 ? -8.901 -4.976 15.869 1.00 97.12 87 VAL A N 1
ATOM 690 C CA . VAL A 1 87 ? -8.428 -3.938 14.962 1.00 97.12 87 VAL A CA 1
ATOM 691 C C . VAL A 1 87 ? -8.79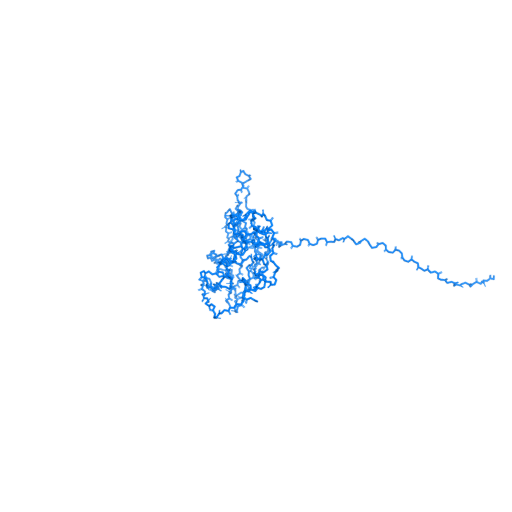0 -4.354 13.549 1.00 97.12 87 VAL A C 1
ATOM 693 O O . VAL A 1 87 ? -8.394 -5.419 13.082 1.00 97.12 87 VAL A O 1
ATOM 696 N N . VAL A 1 88 ? -9.545 -3.511 12.864 1.00 97.12 88 VAL A N 1
ATOM 697 C CA . VAL A 1 88 ? -9.913 -3.699 11.465 1.00 97.12 88 VAL A CA 1
ATOM 698 C C . VAL A 1 88 ? -8.990 -2.837 10.619 1.00 97.12 88 VAL A C 1
ATOM 700 O O . VAL A 1 88 ? -8.912 -1.634 10.846 1.00 97.12 88 VAL A O 1
ATOM 703 N N . LEU A 1 89 ? -8.293 -3.444 9.663 1.00 96.62 89 LEU A N 1
ATOM 704 C CA . LEU A 1 89 ? -7.569 -2.740 8.610 1.00 96.62 89 LEU A CA 1
ATOM 705 C C . LEU A 1 89 ? -8.505 -2.547 7.418 1.00 96.62 89 LEU A C 1
ATOM 707 O O . LEU A 1 89 ? -9.032 -3.530 6.888 1.00 96.62 89 LEU A O 1
ATOM 711 N N . LEU A 1 90 ? -8.673 -1.298 6.997 1.00 95.31 90 LEU A N 1
ATOM 712 C CA . LEU A 1 90 ? -9.434 -0.930 5.811 1.00 95.31 90 LEU A CA 1
ATOM 713 C C . LEU A 1 90 ? -8.525 -0.285 4.764 1.00 95.31 90 LEU A C 1
ATOM 715 O O . LEU A 1 90 ? -7.571 0.409 5.125 1.00 95.31 90 LEU A O 1
ATOM 719 N N . SER A 1 91 ? -8.853 -0.515 3.493 1.00 93.06 91 SER A N 1
ATOM 720 C CA . SER A 1 91 ? -8.347 0.254 2.352 1.00 93.06 91 SER A CA 1
ATOM 721 C C . SER A 1 91 ? -9.377 1.319 1.972 1.00 93.06 91 SER A C 1
ATOM 723 O O . SER A 1 91 ? -10.588 1.083 2.062 1.00 93.06 91 SER A O 1
ATOM 725 N N . GLU A 1 92 ? -8.886 2.490 1.579 1.00 89.75 92 GLU A N 1
ATOM 726 C CA . GLU A 1 92 ? -9.638 3.558 0.942 1.00 89.75 92 GLU A CA 1
ATOM 727 C C . GLU A 1 92 ? -8.966 3.994 -0.364 1.00 89.75 92 GLU A C 1
ATOM 729 O O . GLU A 1 92 ? -7.777 4.308 -0.396 1.00 89.75 92 GLU A O 1
ATOM 734 N N . ASN A 1 93 ? -9.740 4.048 -1.448 1.00 85.50 93 ASN A N 1
ATOM 735 C CA . ASN A 1 93 ? -9.273 4.527 -2.746 1.00 85.50 93 ASN A CA 1
ATOM 736 C C . ASN A 1 93 ? -10.214 5.637 -3.246 1.00 85.50 93 ASN A C 1
ATOM 738 O O . ASN A 1 93 ? -11.393 5.363 -3.481 1.00 85.50 93 ASN A O 1
ATOM 742 N N . PRO A 1 94 ? -9.740 6.885 -3.415 1.00 78.12 94 PRO A N 1
ATOM 743 C CA . PRO A 1 94 ? -10.569 8.007 -3.871 1.00 78.12 94 PRO A CA 1
ATOM 744 C C . PRO A 1 94 ? -10.930 7.951 -5.367 1.00 78.12 94 PRO A C 1
ATOM 746 O O . PRO A 1 94 ? -11.599 8.843 -5.882 1.00 78.12 94 PRO A O 1
ATOM 749 N N . GLY A 1 95 ? -10.489 6.921 -6.086 1.00 70.69 95 GLY A N 1
ATOM 750 C CA . GLY A 1 95 ? -10.603 6.815 -7.531 1.00 70.69 95 GLY A CA 1
ATOM 751 C C . GLY A 1 95 ? -9.509 7.594 -8.266 1.00 70.69 95 GLY A C 1
ATOM 752 O O . GLY A 1 95 ? -8.592 8.179 -7.682 1.00 70.69 95 GLY A O 1
ATOM 753 N N . GLY A 1 96 ? -9.601 7.583 -9.595 1.00 65.44 96 GLY A N 1
ATOM 754 C CA . GLY A 1 96 ? -8.620 8.216 -10.472 1.00 65.44 96 GLY A CA 1
ATOM 755 C C . GLY A 1 96 ? -7.501 7.276 -10.926 1.00 65.44 96 GLY A C 1
ATOM 756 O O . GLY A 1 96 ? -7.137 6.296 -10.279 1.00 65.44 96 GLY A O 1
ATOM 757 N N . SER A 1 97 ? -6.974 7.565 -12.113 1.00 59.56 97 SER A N 1
ATOM 758 C CA . SER A 1 97 ? -5.929 6.761 -12.748 1.00 59.56 97 SER A CA 1
ATOM 759 C C . SER A 1 97 ? -4.592 6.952 -12.026 1.00 59.56 97 SER A C 1
ATOM 761 O O . SER A 1 97 ? -4.057 8.055 -12.013 1.00 59.56 97 SER A O 1
ATOM 763 N N . GLY A 1 98 ? -4.034 5.878 -11.458 1.00 59.84 98 GLY A N 1
ATOM 764 C CA . GLY A 1 98 ? -2.704 5.888 -10.831 1.00 59.84 98 GLY A CA 1
ATOM 765 C C . GLY A 1 98 ? -2.666 6.284 -9.351 1.00 59.84 98 GLY A C 1
ATOM 766 O O . GLY A 1 98 ? -1.572 6.373 -8.795 1.00 59.84 98 GLY A O 1
ATOM 767 N N . THR A 1 99 ? -3.819 6.493 -8.710 1.00 70.25 99 THR A N 1
ATOM 768 C CA . THR A 1 99 ? -3.893 6.718 -7.261 1.00 70.25 99 THR A CA 1
ATOM 769 C C . THR A 1 99 ? -3.687 5.397 -6.520 1.00 70.25 99 THR A C 1
ATOM 771 O O . THR A 1 99 ? -4.382 4.417 -6.792 1.00 70.25 99 THR A O 1
ATOM 774 N N . ASN A 1 100 ? -2.723 5.363 -5.598 1.00 74.06 100 ASN A N 1
ATOM 775 C CA . ASN A 1 100 ? -2.527 4.214 -4.718 1.00 74.06 100 ASN A CA 1
ATOM 776 C C . ASN A 1 100 ? -3.613 4.177 -3.639 1.00 74.06 100 ASN A C 1
ATOM 778 O O . ASN A 1 100 ? -4.100 5.220 -3.205 1.00 74.06 100 ASN A O 1
ATOM 782 N N . ASP A 1 101 ? -3.935 2.971 -3.185 1.00 83.94 101 ASP A N 1
ATOM 783 C CA . ASP A 1 101 ? -4.800 2.760 -2.031 1.00 83.94 101 ASP A CA 1
ATOM 784 C C . ASP A 1 101 ? -4.149 3.335 -0.768 1.00 83.94 101 ASP A C 1
ATOM 786 O O . ASP A 1 101 ? -3.007 3.010 -0.413 1.00 83.94 101 ASP A O 1
ATOM 790 N N . SER A 1 102 ? -4.916 4.143 -0.050 1.00 90.25 102 SER A N 1
ATOM 791 C CA . SER A 1 102 ? -4.595 4.558 1.305 1.00 90.25 102 SER A CA 1
ATOM 792 C C . SER A 1 102 ? -5.271 3.618 2.301 1.00 90.25 102 SER A C 1
ATOM 794 O O . SER A 1 102 ? -6.210 2.903 1.975 1.00 90.25 102 SER A O 1
ATOM 796 N N . HIS A 1 103 ? -4.783 3.568 3.533 1.00 94.44 103 HIS A N 1
ATOM 797 C CA . HIS A 1 103 ? -5.224 2.582 4.515 1.00 94.44 103 HIS A CA 1
ATOM 798 C C . HIS A 1 103 ? -5.394 3.206 5.893 1.00 94.44 103 HIS A C 1
ATOM 800 O O . HIS A 1 103 ? -4.729 4.181 6.237 1.00 94.44 103 HIS A O 1
ATOM 806 N N . PHE A 1 104 ? -6.257 2.630 6.724 1.00 95.62 104 PHE A N 1
ATOM 807 C CA . PHE A 1 104 ? -6.412 3.048 8.117 1.00 95.62 104 PHE A CA 1
ATOM 808 C C . PHE A 1 104 ? -6.930 1.907 8.993 1.00 95.62 104 PHE A C 1
ATOM 810 O O . PHE A 1 104 ? -7.442 0.894 8.513 1.00 95.62 104 PHE A O 1
ATOM 817 N N . PHE A 1 105 ? -6.789 2.077 10.306 1.00 97.38 105 PHE A N 1
ATOM 818 C CA . PHE A 1 105 ? -7.289 1.146 11.304 1.00 97.38 105 PHE A CA 1
ATOM 819 C C . PHE A 1 105 ? -8.536 1.689 11.997 1.00 97.38 105 PHE A C 1
ATOM 821 O O . PHE A 1 105 ? -8.609 2.876 12.325 1.00 97.38 105 PHE A O 1
ATOM 828 N N . ILE A 1 106 ? -9.473 0.794 12.305 1.00 97.06 106 ILE A N 1
ATOM 829 C CA . ILE A 1 106 ? -10.526 1.021 13.296 1.00 97.06 106 ILE A CA 1
ATOM 830 C C . ILE A 1 106 ? -10.336 0.010 14.424 1.00 97.06 106 ILE A C 1
ATOM 832 O O . ILE A 1 106 ? -10.413 -1.196 14.201 1.00 97.06 106 ILE A O 1
ATOM 836 N N . GLN A 1 107 ? -10.104 0.491 15.641 1.00 97.12 107 GLN A N 1
ATOM 837 C CA . GLN A 1 107 ? -10.046 -0.340 16.838 1.00 97.12 107 GLN A CA 1
ATOM 838 C C . GLN A 1 107 ? -11.398 -0.351 17.546 1.00 97.12 107 GLN A C 1
ATOM 840 O O . GLN A 1 107 ? -11.967 0.696 17.859 1.00 97.12 107 GLN A O 1
ATOM 845 N N . LEU A 1 108 ? -11.886 -1.556 17.810 1.00 96.62 108 LEU A N 1
ATOM 846 C CA . LEU A 1 108 ? -13.179 -1.854 18.396 1.00 96.62 108 LEU A CA 1
ATOM 847 C C . LEU A 1 108 ? -12.978 -2.495 19.771 1.00 96.62 108 LEU A C 1
ATOM 849 O O . LEU A 1 108 ? -12.204 -3.440 19.921 1.00 96.62 108 LEU A O 1
ATOM 853 N N . ARG A 1 109 ? -13.709 -2.000 20.771 1.00 95.38 109 ARG A N 1
ATOM 854 C CA . ARG A 1 109 ? -13.751 -2.555 22.129 1.00 95.38 109 ARG A CA 1
ATOM 855 C C . ARG A 1 109 ? -15.190 -2.561 22.621 1.00 95.38 109 ARG A C 1
ATOM 857 O O . ARG A 1 109 ? -15.925 -1.595 22.429 1.00 95.38 109 ARG A O 1
ATOM 864 N N . LYS A 1 110 ? -15.589 -3.634 23.305 1.00 94.06 110 LYS A N 1
ATOM 865 C CA . LYS A 1 110 ? -16.936 -3.746 23.877 1.00 94.06 110 LYS A CA 1
ATOM 866 C C . LYS A 1 110 ? -17.223 -2.580 24.832 1.00 94.06 110 LYS A C 1
ATOM 868 O O . LYS A 1 110 ? -16.484 -2.373 25.791 1.00 94.06 110 LYS A O 1
ATOM 873 N N . GLY A 1 111 ? -18.320 -1.863 24.591 1.00 92.06 111 GLY A N 1
ATOM 874 C CA . GLY A 1 111 ? -18.775 -0.764 25.450 1.00 92.06 111 GLY A CA 1
ATOM 875 C C . GLY A 1 111 ? -17.940 0.518 25.358 1.00 92.06 111 GLY A C 1
ATOM 876 O O . GLY A 1 111 ? -18.119 1.403 26.189 1.00 92.06 111 GLY A O 1
ATOM 877 N N . ALA A 1 112 ? -17.040 0.629 24.378 1.00 93.25 112 ALA A N 1
ATOM 878 C CA . ALA A 1 112 ? -16.271 1.839 24.111 1.00 93.25 112 ALA A CA 1
ATOM 879 C C . ALA A 1 112 ? -16.523 2.332 22.682 1.00 93.25 112 ALA A C 1
ATOM 881 O O . ALA A 1 112 ? -16.857 1.547 21.793 1.00 93.25 112 ALA A O 1
ATOM 882 N N . ALA A 1 113 ? -16.343 3.635 22.463 1.00 93.19 113 ALA A N 1
ATOM 883 C CA . ALA A 1 113 ? -16.397 4.203 21.124 1.00 93.19 113 ALA A CA 1
ATOM 884 C C . ALA A 1 113 ? -15.238 3.665 20.253 1.00 93.19 113 ALA A C 1
ATOM 886 O O . ALA A 1 113 ? -14.137 3.457 20.778 1.00 93.19 113 ALA A O 1
ATOM 887 N N . PRO A 1 114 ? -15.456 3.467 18.940 1.00 95.00 114 PRO A N 1
ATOM 888 C CA . PRO A 1 114 ? -14.397 3.105 18.005 1.00 95.00 114 PRO A CA 1
ATOM 889 C C . PRO A 1 114 ? -13.269 4.141 17.995 1.00 95.00 114 PRO A C 1
ATOM 891 O O . PRO A 1 114 ? -13.516 5.347 18.037 1.00 95.00 114 PRO A O 1
ATOM 894 N N . VAL A 1 115 ? -12.026 3.674 17.886 1.00 95.50 115 VAL A N 1
ATOM 895 C CA . VAL A 1 115 ? -10.860 4.545 17.683 1.00 95.50 115 VAL A CA 1
ATOM 896 C C . VAL A 1 115 ? -10.389 4.395 16.246 1.00 95.50 115 VAL A C 1
ATOM 898 O O . VAL A 1 115 ? -9.978 3.311 15.839 1.00 95.50 115 VAL A O 1
ATOM 901 N N . VAL A 1 116 ? -10.441 5.486 15.486 1.00 95.56 116 VAL A N 1
ATOM 902 C CA . VAL A 1 116 ? -10.012 5.525 14.084 1.00 95.56 116 VAL A CA 1
ATOM 903 C C . VAL A 1 116 ? -8.611 6.119 14.007 1.00 95.56 116 VAL A C 1
ATOM 905 O O . VAL A 1 116 ? -8.347 7.190 14.559 1.00 95.56 116 VAL A O 1
ATOM 908 N N . SER A 1 117 ? -7.696 5.419 13.344 1.00 95.56 117 SER A N 1
ATOM 909 C CA . SER A 1 117 ? -6.331 5.901 13.156 1.00 95.56 117 SER A CA 1
ATOM 910 C C . SER A 1 117 ? -6.248 6.975 12.071 1.00 95.56 117 SER A C 1
ATOM 912 O O . SER A 1 117 ? -7.191 7.194 11.310 1.00 95.56 117 SER A O 1
ATOM 914 N N . LYS A 1 118 ? -5.079 7.612 11.938 1.00 94.56 118 LYS A N 1
ATOM 915 C CA . LYS A 1 118 ? -4.797 8.393 10.731 1.00 94.56 118 LYS A CA 1
ATOM 916 C C . LYS A 1 118 ? -4.655 7.448 9.538 1.00 94.56 118 LYS A C 1
ATOM 918 O O . LYS A 1 118 ? -4.257 6.287 9.704 1.00 94.56 118 LYS A O 1
ATOM 923 N N . THR A 1 119 ? -4.967 7.972 8.363 1.00 94.19 119 THR A N 1
ATOM 924 C CA . THR A 1 119 ? -4.697 7.316 7.089 1.00 94.19 119 THR A CA 1
ATOM 925 C C . THR A 1 119 ? -3.186 7.225 6.848 1.00 94.19 119 THR A C 1
ATOM 927 O O . THR A 1 119 ? -2.430 8.104 7.272 1.00 94.19 119 THR A O 1
ATOM 930 N N . PHE A 1 120 ? -2.746 6.148 6.207 1.00 92.62 120 PHE A N 1
ATOM 931 C CA . PHE A 1 120 ? -1.369 5.912 5.792 1.00 92.62 120 PHE A CA 1
ATOM 932 C C . PHE A 1 120 ? -1.324 5.257 4.413 1.00 92.62 120 PHE A C 1
ATOM 934 O O . PHE A 1 120 ? -2.190 4.455 4.071 1.00 92.62 120 PHE A O 1
ATOM 941 N N . ASP A 1 121 ? -0.276 5.558 3.657 1.00 88.81 121 ASP A N 1
ATOM 942 C CA . ASP A 1 121 ? -0.050 4.980 2.337 1.00 88.81 121 ASP A CA 1
ATOM 943 C C . ASP A 1 121 ? 1.006 3.883 2.408 1.00 88.81 121 ASP A C 1
ATOM 945 O O . ASP A 1 121 ? 1.967 3.961 3.180 1.00 88.81 121 ASP A O 1
ATOM 949 N N . SER A 1 122 ? 0.841 2.868 1.569 1.00 85.31 122 SER A N 1
ATOM 950 C CA . SER A 1 122 ? 1.862 1.860 1.320 1.00 85.31 122 SER A CA 1
ATOM 951 C C . SER A 1 122 ? 2.434 2.078 -0.071 1.00 85.31 122 SER A C 1
ATOM 953 O O . SER A 1 122 ? 1.692 2.251 -1.035 1.00 85.31 122 SER A O 1
ATOM 955 N N . GLN A 1 123 ? 3.758 2.025 -0.199 1.00 80.31 123 GLN A N 1
ATOM 956 C CA . GLN A 1 123 ? 4.400 1.942 -1.513 1.00 80.31 123 GLN A CA 1
ATOM 957 C C . GLN A 1 123 ? 4.383 0.522 -2.078 1.00 80.31 123 GLN A C 1
ATOM 959 O O . GLN A 1 123 ? 4.925 0.275 -3.146 1.00 80.31 123 GLN A O 1
ATOM 964 N N . LYS A 1 124 ? 3.779 -0.429 -1.366 1.00 73.19 124 LYS A N 1
ATOM 965 C CA . LYS A 1 124 ? 3.537 -1.779 -1.864 1.00 73.19 124 LYS A CA 1
ATOM 966 C C . LYS A 1 124 ? 2.110 -1.881 -2.369 1.00 73.19 124 LYS A C 1
ATOM 968 O O . LYS A 1 124 ? 1.197 -1.488 -1.648 1.00 73.19 124 LYS A O 1
ATOM 973 N N . GLY A 1 125 ? 1.937 -2.468 -3.554 1.00 66.69 125 GLY A N 1
ATOM 974 C CA . GLY A 1 125 ? 0.620 -2.687 -4.151 1.00 66.69 125 GLY A CA 1
ATOM 975 C C . GLY A 1 125 ? -0.361 -3.462 -3.260 1.00 66.69 125 GLY A C 1
ATOM 976 O O . GLY A 1 125 ? -1.536 -3.125 -3.246 1.00 66.69 125 GLY A O 1
ATOM 977 N N . GLU A 1 126 ? 0.103 -4.450 -2.483 1.00 73.31 126 GLU A N 1
ATOM 978 C CA . GLU A 1 126 ? -0.717 -5.141 -1.475 1.00 73.31 126 GLU A CA 1
ATOM 979 C C . GLU A 1 126 ? -0.150 -4.920 -0.067 1.00 73.31 126 GLU A C 1
ATOM 981 O O . GLU A 1 126 ? 1.052 -5.077 0.182 1.00 73.31 126 GLU A O 1
ATOM 986 N N . VAL A 1 127 ? -1.028 -4.572 0.877 1.00 84.75 127 VAL A N 1
ATOM 987 C CA . VAL A 1 127 ? -0.655 -4.336 2.271 1.00 84.75 127 VAL A CA 1
ATOM 988 C C . VAL A 1 127 ? -0.676 -5.636 3.068 1.00 84.75 127 VAL A C 1
ATOM 990 O O . VAL A 1 127 ? -1.723 -6.178 3.415 1.00 84.75 127 VAL A O 1
ATOM 993 N N . SER A 1 128 ? 0.513 -6.104 3.445 1.00 84.50 128 SER A N 1
ATOM 994 C CA . SER A 1 128 ? 0.668 -7.229 4.369 1.00 84.50 128 SER A CA 1
ATOM 995 C C . SER A 1 128 ? 0.853 -6.753 5.814 1.00 84.50 128 SER A C 1
ATOM 997 O O . SER A 1 128 ? 1.662 -5.867 6.093 1.00 84.50 128 SER A O 1
ATOM 999 N N . THR A 1 129 ? 0.149 -7.392 6.749 1.00 92.19 129 THR A N 1
ATOM 1000 C CA . THR A 1 129 ? 0.268 -7.136 8.194 1.00 92.19 129 THR A CA 1
ATOM 1001 C C . THR A 1 129 ? 1.049 -8.254 8.883 1.00 92.19 129 THR A C 1
ATOM 1003 O O . THR A 1 129 ? 0.730 -9.431 8.675 1.00 92.19 129 THR A O 1
ATOM 1006 N N . LYS A 1 130 ? 1.951 -7.918 9.804 1.00 94.38 130 LYS A N 1
ATOM 1007 C CA . LYS A 1 130 ? 2.552 -8.859 10.757 1.00 94.38 130 LYS A CA 1
ATOM 1008 C C . LYS A 1 130 ? 2.106 -8.510 12.172 1.00 94.38 130 LYS A C 1
ATOM 1010 O O . LYS A 1 130 ? 2.297 -7.387 12.615 1.00 94.38 130 LYS A O 1
ATOM 1015 N N . GLN A 1 131 ? 1.551 -9.473 12.899 1.00 93.94 131 GLN A N 1
ATOM 1016 C CA . GLN A 1 131 ? 1.111 -9.256 14.274 1.00 93.94 131 GLN A CA 1
ATOM 1017 C C . GLN A 1 131 ? 2.084 -9.899 15.268 1.00 93.94 131 GLN A C 1
ATOM 1019 O O . GLN A 1 131 ? 2.393 -11.084 15.155 1.00 93.94 131 GLN A O 1
ATOM 1024 N N . ASN A 1 132 ? 2.542 -9.123 16.252 1.00 91.75 132 ASN A N 1
ATOM 1025 C CA . ASN A 1 132 ? 3.409 -9.574 17.341 1.00 91.75 132 ASN A CA 1
ATOM 1026 C C . ASN A 1 132 ? 2.741 -9.225 18.682 1.00 91.75 132 ASN A C 1
ATOM 1028 O O . ASN A 1 132 ? 2.889 -8.111 19.191 1.00 91.75 132 ASN A O 1
ATOM 1032 N N . GLY A 1 133 ? 1.979 -10.167 19.243 1.00 91.38 133 GLY A N 1
ATOM 1033 C CA . GLY A 1 133 ? 1.145 -9.905 20.419 1.00 91.38 133 GLY A CA 1
ATOM 1034 C C . GLY A 1 133 ? 0.111 -8.819 20.119 1.00 91.38 133 GLY A C 1
ATOM 1035 O O . GLY A 1 133 ? -0.727 -8.988 19.232 1.00 91.38 133 GLY A O 1
ATOM 1036 N N . ASP A 1 134 ? 0.211 -7.689 20.821 1.00 92.75 134 ASP A N 1
ATOM 1037 C CA . ASP A 1 134 ? -0.741 -6.576 20.694 1.00 92.75 134 ASP A CA 1
ATOM 1038 C C . ASP A 1 134 ? -0.334 -5.525 19.657 1.00 92.75 134 ASP A C 1
ATOM 1040 O O . ASP A 1 134 ? -0.997 -4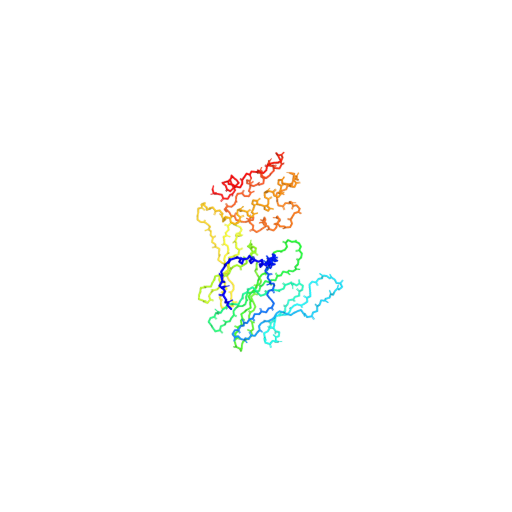.499 19.509 1.00 92.75 134 ASP A O 1
ATOM 1044 N N . SER A 1 135 ? 0.811 -5.731 19.012 1.00 95.38 135 SER A N 1
ATOM 1045 C CA . SER A 1 135 ? 1.361 -4.816 18.025 1.00 95.38 135 SER A CA 1
ATOM 1046 C C . SER A 1 135 ? 1.097 -5.344 16.622 1.00 95.38 135 SER A C 1
ATOM 1048 O O . SER A 1 135 ? 1.344 -6.520 16.338 1.00 95.38 135 SER A O 1
ATOM 1050 N N . ILE A 1 136 ? 0.612 -4.469 15.747 1.00 97.12 136 ILE A N 1
ATOM 1051 C CA . ILE A 1 136 ? 0.408 -4.745 14.327 1.00 97.12 136 ILE A CA 1
ATOM 1052 C C . ILE A 1 136 ? 1.445 -3.938 13.554 1.00 97.12 136 ILE A C 1
ATOM 1054 O O . ILE A 1 136 ? 1.467 -2.713 13.621 1.00 97.12 136 ILE A O 1
ATOM 1058 N N . GLU A 1 137 ? 2.305 -4.625 12.818 1.00 96.94 137 GLU A N 1
ATOM 1059 C CA . GLU A 1 137 ? 3.289 -4.023 11.930 1.00 96.94 137 GLU A CA 1
ATOM 1060 C C . GLU A 1 137 ? 2.802 -4.096 10.479 1.00 96.94 137 GLU A C 1
ATOM 1062 O O . GLU A 1 137 ? 2.308 -5.135 10.031 1.00 96.94 137 GLU A O 1
ATOM 1067 N N . VAL A 1 138 ? 2.982 -3.009 9.734 1.00 95.31 138 VAL A N 1
ATOM 1068 C CA . VAL A 1 138 ? 2.733 -2.933 8.292 1.00 95.31 138 VAL A CA 1
ATOM 1069 C C . VAL A 1 138 ? 3.990 -2.423 7.606 1.00 95.31 138 VAL A C 1
ATOM 1071 O O . VAL A 1 138 ? 4.547 -1.400 7.998 1.00 95.31 138 VAL A O 1
ATOM 1074 N N . ASP A 1 139 ? 4.451 -3.145 6.592 1.00 92.25 139 ASP A N 1
ATOM 1075 C CA . ASP A 1 139 ? 5.570 -2.708 5.759 1.00 92.25 139 ASP A CA 1
ATOM 1076 C C . ASP A 1 139 ? 5.072 -1.710 4.715 1.00 92.25 139 ASP A C 1
ATOM 1078 O O . ASP A 1 139 ? 4.351 -2.095 3.798 1.00 92.25 139 ASP A O 1
ATOM 1082 N N . LEU A 1 140 ? 5.453 -0.441 4.864 1.00 91.62 140 LEU A N 1
ATOM 1083 C CA . LEU A 1 140 ? 5.055 0.636 3.956 1.00 91.62 140 LEU A CA 1
ATOM 1084 C C . LEU A 1 140 ? 5.953 0.712 2.712 1.00 91.62 140 LEU A C 1
ATOM 1086 O O . LEU A 1 140 ? 5.729 1.554 1.845 1.00 91.62 140 LEU A O 1
ATOM 1090 N N . GLY A 1 141 ? 6.975 -0.145 2.614 1.00 90.06 141 GLY A N 1
ATOM 1091 C CA . GLY A 1 141 ? 7.975 -0.094 1.552 1.00 90.06 141 GLY A CA 1
ATOM 1092 C C . GLY A 1 141 ? 9.118 0.868 1.875 1.00 90.06 141 GLY A C 1
ATOM 1093 O O . GLY A 1 141 ? 9.460 1.085 3.041 1.00 90.06 141 GLY A O 1
ATOM 1094 N N . TYR A 1 142 ? 9.762 1.401 0.838 1.00 90.56 142 TYR A N 1
ATOM 1095 C CA . TYR A 1 142 ? 10.891 2.317 0.992 1.00 90.56 142 TYR A CA 1
ATOM 1096 C C . TYR A 1 142 ? 10.462 3.763 0.801 1.00 90.56 142 TYR A C 1
ATOM 1098 O O . TYR A 1 142 ? 9.768 4.085 -0.143 1.00 90.56 142 TYR A O 1
ATOM 1106 N N . HIS A 1 143 ? 10.940 4.665 1.644 1.00 89.62 143 HIS A N 1
ATOM 1107 C CA . HIS A 1 143 ? 10.797 6.099 1.446 1.00 89.62 143 HIS A CA 1
ATOM 1108 C C . HIS A 1 143 ? 12.155 6.749 1.684 1.00 89.62 143 HIS A C 1
ATOM 1110 O O . HIS A 1 143 ? 12.826 6.435 2.668 1.00 89.62 143 HIS A O 1
ATOM 1116 N N . GLU A 1 144 ? 12.602 7.583 0.744 1.00 87.50 144 GLU A N 1
ATOM 1117 C CA . GLU A 1 144 ? 13.929 8.222 0.792 1.00 87.50 144 GLU A CA 1
ATOM 1118 C C . GLU A 1 144 ? 15.080 7.232 1.090 1.00 87.50 144 GLU A C 1
ATOM 1120 O O . GLU A 1 144 ? 16.005 7.514 1.852 1.00 87.50 144 GLU A O 1
ATOM 1125 N N . GLY A 1 145 ? 15.016 6.025 0.512 1.00 87.00 145 GLY A N 1
ATOM 1126 C CA . GLY A 1 145 ? 16.038 4.989 0.688 1.00 87.00 145 GLY A CA 1
ATOM 1127 C C . GLY A 1 145 ? 16.007 4.256 2.037 1.00 87.00 145 GLY A C 1
ATOM 1128 O O . GLY A 1 145 ? 16.882 3.430 2.305 1.00 87.00 145 GLY A O 1
ATOM 1129 N N . LYS A 1 146 ? 15.016 4.514 2.896 1.00 91.50 146 LYS A N 1
ATOM 1130 C CA . LYS A 1 146 ? 14.816 3.807 4.169 1.00 91.50 146 LYS A CA 1
ATOM 1131 C C . LYS A 1 146 ? 13.556 2.964 4.113 1.00 91.50 146 LYS A C 1
ATOM 1133 O O . LYS A 1 146 ? 12.525 3.421 3.635 1.00 91.50 146 LYS A O 1
ATOM 1138 N N . ARG A 1 147 ? 13.610 1.747 4.650 1.00 91.81 147 ARG A N 1
ATOM 1139 C CA . ARG A 1 147 ? 12.412 0.914 4.777 1.00 91.81 147 ARG A CA 1
ATOM 1140 C C . ARG A 1 147 ? 11.565 1.430 5.933 1.00 91.81 147 ARG A C 1
ATOM 1142 O O . ARG A 1 147 ? 12.068 1.523 7.053 1.00 91.81 147 ARG A O 1
ATOM 1149 N N . GLN A 1 148 ? 10.308 1.758 5.677 1.00 94.12 148 GLN A N 1
ATOM 1150 C CA . GLN A 1 148 ? 9.385 2.270 6.681 1.00 94.12 148 GLN A CA 1
ATOM 1151 C C . GLN A 1 148 ? 8.422 1.171 7.121 1.00 94.12 148 GLN A C 1
ATOM 1153 O O . GLN A 1 148 ? 7.734 0.559 6.311 1.00 94.12 148 GLN A O 1
ATOM 1158 N N . ILE A 1 149 ? 8.373 0.923 8.427 1.00 95.12 149 ILE A N 1
ATOM 1159 C CA . ILE A 1 149 ? 7.430 -0.005 9.046 1.00 95.12 149 ILE A CA 1
ATOM 1160 C C . ILE A 1 149 ? 6.493 0.804 9.936 1.00 95.12 149 ILE A C 1
ATOM 1162 O O . ILE A 1 149 ? 6.937 1.400 10.920 1.00 95.12 149 ILE A O 1
ATOM 1166 N N . LEU A 1 150 ? 5.205 0.811 9.612 1.00 96.94 150 LEU A N 1
ATOM 1167 C CA . LEU A 1 150 ? 4.172 1.327 10.498 1.00 96.94 150 LEU A CA 1
ATOM 1168 C C . LEU A 1 150 ? 3.949 0.330 11.629 1.00 96.94 150 LEU A C 1
ATOM 1170 O O . LEU A 1 150 ? 3.805 -0.865 11.389 1.00 96.94 150 LEU A O 1
ATOM 1174 N N . VAL A 1 151 ? 3.877 0.826 12.854 1.00 97.06 151 VAL A N 1
ATOM 1175 C CA . VAL A 1 151 ? 3.530 0.052 14.039 1.00 97.06 151 VAL A CA 1
ATOM 1176 C C . VAL A 1 151 ? 2.263 0.648 14.634 1.00 97.06 151 VAL A C 1
ATOM 1178 O O . VAL A 1 151 ? 2.234 1.821 15.008 1.00 97.06 151 VAL A O 1
ATOM 1181 N N . TYR A 1 152 ? 1.215 -0.163 14.720 1.00 97.00 152 TYR A N 1
ATOM 1182 C CA . TYR A 1 152 ? -0.030 0.169 15.392 1.00 97.00 152 TYR A CA 1
ATOM 1183 C C . TYR A 1 152 ? -0.117 -0.571 16.724 1.00 97.00 152 TYR A C 1
ATOM 1185 O O . TYR A 1 152 ? -0.078 -1.802 16.769 1.00 97.00 152 TYR A O 1
ATOM 1193 N N . GLN A 1 153 ? -0.248 0.182 17.813 1.00 94.88 153 GLN A N 1
ATOM 1194 C CA . GLN A 1 153 ? -0.395 -0.375 19.152 1.00 94.88 153 GLN A CA 1
ATOM 1195 C C . GLN A 1 153 ? -1.194 0.581 20.042 1.00 94.88 153 GLN A C 1
ATOM 1197 O O . GLN A 1 153 ? -0.881 1.769 20.129 1.00 94.88 153 GLN A O 1
ATOM 1202 N N . ASN A 1 154 ? -2.207 0.060 20.743 1.00 88.81 154 ASN A N 1
ATOM 1203 C CA . ASN A 1 154 ? -3.014 0.811 21.715 1.00 88.81 154 ASN A CA 1
ATOM 1204 C C . ASN A 1 154 ? -3.578 2.141 21.164 1.00 88.81 154 ASN A C 1
ATOM 1206 O O . ASN A 1 154 ? -3.414 3.190 21.791 1.00 88.81 154 ASN A O 1
ATOM 1210 N N . GLY A 1 155 ? -4.195 2.127 19.979 1.00 89.06 155 GLY A N 1
ATOM 1211 C CA . GLY A 1 155 ? -4.771 3.337 19.377 1.00 89.06 155 GLY A CA 1
ATOM 1212 C C . GLY A 1 155 ? -3.762 4.292 18.734 1.00 89.06 155 GLY A C 1
ATOM 1213 O O . GLY A 1 155 ? -4.152 5.363 18.274 1.00 89.06 155 GLY A O 1
ATOM 1214 N N . LYS A 1 156 ? -2.464 3.961 18.726 1.00 93.19 156 LYS A N 1
ATOM 1215 C CA . LYS A 1 156 ? -1.399 4.849 18.245 1.00 93.19 156 LYS A CA 1
ATOM 1216 C C . LYS A 1 156 ? -0.630 4.232 17.091 1.00 93.19 156 LYS A C 1
ATOM 1218 O O . LYS A 1 156 ? -0.287 3.055 17.121 1.00 93.19 156 LYS A O 1
ATOM 1223 N N . GLN A 1 157 ? -0.313 5.080 16.119 1.00 95.94 157 GLN A N 1
ATOM 1224 C CA . GLN A 1 157 ? 0.569 4.780 14.999 1.00 95.94 157 GLN A CA 1
ATOM 1225 C C . GLN A 1 157 ? 1.947 5.391 15.242 1.00 95.94 157 GLN A C 1
ATOM 1227 O O . GLN A 1 157 ? 2.057 6.563 15.608 1.00 95.94 157 GLN A O 1
ATOM 1232 N N . THR A 1 158 ? 2.994 4.613 14.996 1.00 96.88 158 THR A N 1
ATOM 1233 C CA . THR A 1 158 ? 4.378 5.090 14.926 1.00 96.88 158 THR A CA 1
ATOM 1234 C C . THR A 1 158 ? 5.049 4.532 13.677 1.00 96.88 158 THR A C 1
ATOM 1236 O O . THR A 1 158 ? 4.701 3.450 13.214 1.00 96.88 158 THR A O 1
ATOM 1239 N N . ILE A 1 159 ? 6.000 5.270 13.105 1.00 96.06 159 ILE A N 1
ATOM 1240 C CA . ILE A 1 159 ? 6.792 4.803 11.962 1.00 96.06 159 ILE A CA 1
ATOM 1241 C C . ILE A 1 159 ? 8.194 4.483 12.463 1.00 96.06 159 ILE A C 1
ATOM 1243 O O . ILE A 1 159 ? 8.856 5.322 13.076 1.00 96.06 159 ILE A O 1
ATOM 1247 N N . ARG A 1 160 ? 8.648 3.260 12.198 1.00 95.19 160 ARG A N 1
ATOM 1248 C CA . ARG A 1 160 ? 10.034 2.843 12.386 1.00 95.19 160 ARG A CA 1
ATOM 1249 C C . ARG A 1 160 ? 10.730 2.842 11.037 1.00 95.19 160 ARG A C 1
ATOM 1251 O O . ARG A 1 160 ? 10.351 2.088 10.145 1.00 95.19 160 ARG A O 1
ATOM 1258 N N . GLU A 1 161 ? 11.788 3.628 10.926 1.00 94.88 161 GLU A N 1
ATOM 1259 C CA . GLU A 1 161 ? 12.650 3.619 9.749 1.00 94.88 161 GLU A CA 1
ATOM 1260 C C . GLU A 1 161 ? 13.822 2.659 9.945 1.00 94.88 161 GLU A C 1
ATOM 1262 O O . GLU A 1 161 ? 14.460 2.630 11.000 1.00 94.88 161 GLU A O 1
ATOM 1267 N N . LEU A 1 162 ? 14.115 1.876 8.915 1.00 91.94 162 LEU A N 1
ATOM 1268 C CA . LEU A 1 162 ? 15.213 0.924 8.888 1.00 91.94 162 LEU A CA 1
ATOM 1269 C C . LEU A 1 162 ? 16.130 1.255 7.712 1.00 91.94 162 LEU A C 1
ATOM 1271 O O . LEU A 1 162 ? 15.732 1.184 6.548 1.00 91.94 162 LEU A O 1
ATOM 1275 N N . THR A 1 163 ? 17.382 1.581 8.017 1.00 88.94 163 THR A N 1
ATOM 1276 C CA . THR A 1 163 ? 18.426 1.725 7.002 1.00 88.94 163 THR A CA 1
ATOM 1277 C C . THR A 1 163 ? 18.933 0.347 6.598 1.00 88.94 163 THR A C 1
ATOM 1279 O O . THR A 1 163 ? 19.270 -0.475 7.459 1.00 88.94 163 THR A O 1
ATOM 1282 N N . LEU A 1 164 ? 19.027 0.091 5.293 1.00 84.06 164 LEU A N 1
ATOM 1283 C CA . LEU A 1 164 ? 19.633 -1.142 4.803 1.00 84.06 164 LEU A CA 1
ATOM 1284 C C . LEU A 1 164 ? 21.110 -1.218 5.180 1.00 84.06 164 LEU A C 1
ATOM 1286 O O . LEU A 1 164 ? 21.856 -0.242 5.105 1.00 84.06 164 LEU A O 1
ATOM 1290 N N . LYS A 1 165 ? 21.537 -2.417 5.577 1.00 79.88 165 LYS A N 1
ATOM 1291 C CA . LYS A 1 165 ? 22.940 -2.708 5.861 1.00 79.88 165 LYS A CA 1
ATOM 1292 C C . LYS A 1 165 ? 23.574 -3.336 4.624 1.00 79.88 165 LYS A C 1
ATOM 1294 O O . LYS A 1 165 ? 23.259 -4.478 4.289 1.00 79.88 165 LYS A O 1
ATOM 1299 N N . GLY A 1 166 ? 24.488 -2.599 3.995 1.00 77.31 166 GLY A N 1
ATOM 1300 C CA . GLY A 1 166 ? 25.236 -3.049 2.818 1.00 77.31 166 GLY A CA 1
ATOM 1301 C C . GLY A 1 166 ? 24.407 -3.094 1.531 1.00 77.31 166 GLY A C 1
ATOM 1302 O O . GLY A 1 166 ? 23.234 -2.728 1.516 1.00 77.31 166 GLY A O 1
ATOM 1303 N N . LYS A 1 167 ? 25.038 -3.544 0.438 1.00 78.12 167 LYS A N 1
ATOM 1304 C CA . LYS A 1 167 ? 24.338 -3.821 -0.823 1.00 78.12 167 LYS A CA 1
ATOM 1305 C C . LYS A 1 167 ? 23.531 -5.105 -0.671 1.00 78.12 167 LYS A C 1
ATOM 1307 O O . LYS A 1 167 ? 24.093 -6.146 -0.340 1.00 78.12 167 LYS A O 1
ATOM 1312 N N . GLN A 1 168 ? 22.233 -5.014 -0.914 1.00 85.69 168 GLN A N 1
ATOM 1313 C CA . GLN A 1 168 ? 21.305 -6.139 -0.892 1.00 85.69 168 GLN A CA 1
ATOM 1314 C C . GLN A 1 168 ? 20.600 -6.194 -2.243 1.00 85.69 168 GLN A C 1
ATOM 1316 O O . GLN A 1 168 ? 20.306 -5.142 -2.810 1.00 85.69 168 GLN A O 1
ATOM 1321 N N . ALA A 1 169 ? 20.360 -7.400 -2.757 1.00 90.25 169 ALA A N 1
ATOM 1322 C CA . ALA A 1 169 ? 19.568 -7.569 -3.968 1.00 90.25 169 ALA A CA 1
ATOM 1323 C C . ALA A 1 169 ? 18.107 -7.178 -3.698 1.00 90.25 169 ALA A C 1
ATOM 1325 O O . ALA A 1 169 ? 17.602 -7.378 -2.586 1.00 90.25 169 ALA A O 1
ATOM 1326 N N . ALA A 1 170 ? 17.448 -6.612 -4.708 1.00 91.62 170 ALA A N 1
ATOM 1327 C CA . ALA A 1 170 ? 16.014 -6.362 -4.649 1.00 91.62 170 ALA A CA 1
ATOM 1328 C C . ALA A 1 170 ? 15.232 -7.683 -4.608 1.00 91.62 170 ALA A C 1
ATOM 1330 O O . ALA A 1 170 ? 15.750 -8.740 -4.986 1.00 91.62 170 ALA A O 1
ATOM 1331 N N . ASP A 1 171 ? 13.987 -7.617 -4.140 1.00 90.19 171 ASP A N 1
ATOM 1332 C CA . ASP A 1 171 ? 13.115 -8.787 -4.113 1.00 90.19 171 ASP A CA 1
ATOM 1333 C C . ASP A 1 171 ? 12.803 -9.229 -5.555 1.00 90.19 171 ASP A C 1
ATOM 1335 O O . ASP A 1 171 ? 12.678 -8.400 -6.460 1.00 90.19 171 ASP A O 1
ATOM 1339 N N . GLU A 1 172 ? 12.719 -10.542 -5.785 1.00 92.75 172 GLU A N 1
ATOM 1340 C CA . GLU A 1 172 ? 12.564 -11.105 -7.135 1.00 92.75 172 GLU A CA 1
ATOM 1341 C C . GLU A 1 172 ? 11.292 -10.595 -7.822 1.00 92.75 172 GLU A C 1
ATOM 1343 O O . GLU A 1 172 ? 11.331 -10.216 -8.991 1.00 92.75 172 GLU A O 1
ATOM 1348 N N . ASP A 1 173 ? 10.188 -10.526 -7.078 1.00 91.00 173 ASP A N 1
ATOM 1349 C CA . ASP A 1 173 ? 8.904 -10.058 -7.595 1.00 91.00 173 ASP A CA 1
ATOM 1350 C C . ASP A 1 173 ? 8.952 -8.572 -7.964 1.00 91.00 173 ASP A C 1
ATOM 1352 O O . ASP A 1 173 ? 8.474 -8.193 -9.031 1.00 91.00 173 ASP A O 1
ATOM 1356 N N . ASP A 1 174 ? 9.590 -7.734 -7.144 1.00 91.00 174 ASP A N 1
ATOM 1357 C CA . ASP A 1 174 ? 9.764 -6.307 -7.438 1.00 91.00 174 ASP A CA 1
ATOM 1358 C C . ASP A 1 174 ? 10.638 -6.112 -8.685 1.00 91.00 174 ASP A C 1
ATOM 1360 O O . ASP A 1 174 ? 10.294 -5.342 -9.586 1.00 91.00 174 ASP A O 1
ATOM 1364 N N . CYS A 1 175 ? 11.734 -6.868 -8.790 1.00 94.25 175 CYS A N 1
ATOM 1365 C CA . CYS A 1 175 ? 12.618 -6.826 -9.951 1.00 94.25 175 CYS A CA 1
ATOM 1366 C C . CYS A 1 175 ? 11.904 -7.271 -11.237 1.00 94.25 175 CYS A C 1
ATOM 1368 O O . CYS A 1 175 ? 12.034 -6.631 -12.285 1.00 94.25 175 CYS A O 1
ATOM 1370 N N . LYS A 1 176 ? 11.120 -8.350 -11.162 1.00 94.75 176 LYS A N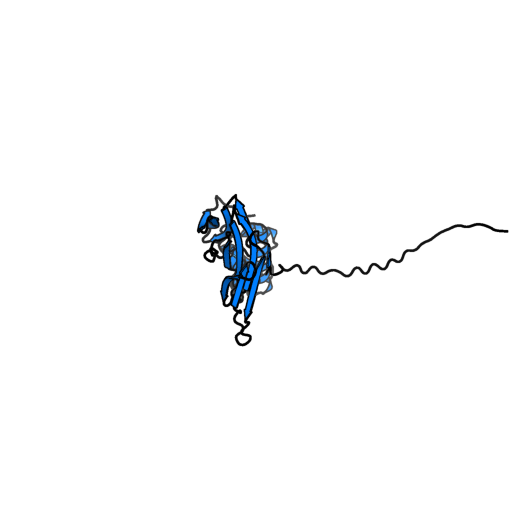 1
ATOM 1371 C CA . LYS A 1 176 ? 10.333 -8.862 -12.283 1.00 94.75 176 LYS A CA 1
ATOM 1372 C C . LYS A 1 176 ? 9.238 -7.882 -12.693 1.00 94.75 176 LYS A C 1
ATOM 1374 O O . LYS A 1 176 ? 9.093 -7.600 -13.880 1.00 94.75 176 LYS A O 1
ATOM 1379 N N . ARG A 1 177 ? 8.522 -7.290 -11.730 1.00 92.44 177 ARG A N 1
ATOM 1380 C CA . ARG A 1 177 ? 7.514 -6.257 -12.001 1.00 92.44 177 ARG A CA 1
ATOM 1381 C C . ARG A 1 177 ? 8.132 -5.052 -12.701 1.00 92.44 177 ARG A C 1
ATOM 1383 O O . ARG A 1 177 ? 7.558 -4.597 -13.689 1.00 92.44 177 ARG A O 1
ATOM 1390 N N . LEU A 1 178 ? 9.294 -4.578 -12.244 1.00 93.75 178 LEU A N 1
ATOM 1391 C CA . LEU A 1 178 ? 10.033 -3.489 -12.887 1.00 93.75 178 LEU A CA 1
ATOM 1392 C C . LEU A 1 178 ? 10.434 -3.849 -14.327 1.00 93.75 178 LEU A C 1
ATOM 1394 O O . LEU A 1 178 ? 10.288 -3.035 -15.238 1.00 93.75 178 LEU A O 1
ATOM 1398 N N . TYR A 1 179 ? 10.902 -5.077 -14.547 1.00 95.38 179 TYR A N 1
ATOM 1399 C CA . TYR A 1 179 ? 11.273 -5.558 -15.873 1.00 95.38 179 TYR A CA 1
ATOM 1400 C C . TYR A 1 179 ? 10.073 -5.609 -16.833 1.00 95.38 179 TYR A C 1
ATOM 1402 O O . TYR A 1 179 ? 10.111 -4.990 -17.892 1.00 95.38 179 TYR A O 1
ATOM 1410 N N . GLU A 1 180 ? 8.999 -6.301 -16.456 1.00 93.56 180 GLU A N 1
ATOM 1411 C CA . GLU A 1 180 ? 7.855 -6.572 -17.340 1.00 93.56 180 GLU A CA 1
ATOM 1412 C C . GLU A 1 180 ? 6.980 -5.328 -17.562 1.00 93.56 180 GLU A C 1
ATOM 1414 O O . GLU A 1 180 ? 6.531 -5.062 -18.678 1.00 93.56 180 GLU A O 1
ATOM 1419 N N . ASN A 1 181 ? 6.730 -4.548 -16.503 1.00 91.00 181 ASN A N 1
ATOM 1420 C CA . ASN A 1 181 ? 5.767 -3.443 -16.547 1.00 91.00 181 ASN A CA 1
ATOM 1421 C C . ASN A 1 181 ? 6.402 -2.107 -16.916 1.00 91.00 181 ASN A C 1
ATOM 1423 O O . ASN A 1 181 ? 5.683 -1.228 -17.381 1.00 91.00 181 ASN A O 1
ATOM 1427 N N . VAL A 1 182 ? 7.707 -1.934 -16.693 1.00 92.06 182 VAL A N 1
ATOM 1428 C CA . VAL A 1 182 ? 8.402 -0.670 -16.971 1.00 92.06 182 VAL A CA 1
ATOM 1429 C C . VAL A 1 182 ? 9.375 -0.839 -18.128 1.00 92.06 182 VAL A C 1
ATOM 1431 O O . VAL A 1 182 ? 9.178 -0.246 -19.184 1.00 92.06 182 VAL A O 1
ATOM 1434 N N . TYR A 1 183 ? 10.393 -1.685 -17.976 1.00 94.06 183 TYR A N 1
ATOM 1435 C CA . TYR A 1 183 ? 11.459 -1.796 -18.972 1.00 94.06 183 TYR A CA 1
ATOM 1436 C C . TYR A 1 183 ? 10.986 -2.377 -20.315 1.00 94.06 183 TYR A C 1
ATOM 1438 O O . TYR A 1 183 ? 11.165 -1.743 -21.354 1.00 94.06 183 TYR A O 1
ATOM 1446 N N . GLU A 1 184 ? 10.367 -3.561 -20.320 1.00 93.06 184 GLU A N 1
ATOM 1447 C CA . GLU A 1 184 ? 9.880 -4.185 -21.557 1.00 93.06 184 GLU A CA 1
ATOM 1448 C C . GLU A 1 184 ? 8.754 -3.374 -22.199 1.00 93.06 184 GLU A C 1
ATOM 1450 O O . GLU A 1 184 ? 8.707 -3.258 -23.424 1.00 93.06 184 GLU A O 1
ATOM 1455 N N . ALA A 1 185 ? 7.869 -2.790 -21.384 1.00 89.56 185 ALA A N 1
ATOM 1456 C CA . ALA A 1 185 ? 6.803 -1.919 -21.865 1.00 89.56 185 ALA A CA 1
ATOM 1457 C C . ALA A 1 185 ? 7.370 -0.697 -22.606 1.00 89.56 185 ALA A C 1
ATOM 1459 O O . ALA A 1 185 ? 6.974 -0.459 -23.745 1.00 89.56 185 ALA A O 1
ATOM 1460 N N . PHE A 1 186 ? 8.355 -0.003 -22.022 1.00 90.19 186 PHE A N 1
ATOM 1461 C CA . PHE A 1 186 ? 9.030 1.135 -22.655 1.00 90.19 186 PHE A CA 1
ATOM 1462 C C . PHE A 1 186 ? 9.650 0.760 -24.007 1.00 90.19 186 PHE A C 1
ATOM 1464 O O . PHE A 1 186 ? 9.422 1.431 -25.013 1.00 90.19 186 PHE A O 1
ATOM 1471 N N . VAL A 1 187 ? 10.408 -0.343 -24.048 1.00 92.12 187 VAL A N 1
ATOM 1472 C CA . VAL A 1 187 ? 11.067 -0.806 -25.280 1.00 92.12 187 VAL A CA 1
ATOM 1473 C C . VAL A 1 187 ? 10.044 -1.189 -26.350 1.00 92.12 187 VAL A C 1
ATOM 1475 O O . VAL A 1 187 ? 10.244 -0.895 -27.525 1.00 92.12 187 VAL A O 1
ATOM 1478 N N . ARG A 1 188 ? 8.939 -1.829 -25.955 1.00 89.94 188 ARG A N 1
ATOM 1479 C CA . ARG A 1 188 ? 7.875 -2.253 -26.871 1.00 89.94 188 ARG A CA 1
ATOM 1480 C C . ARG A 1 188 ? 7.074 -1.080 -27.436 1.00 89.94 188 ARG A C 1
ATOM 1482 O O . ARG A 1 188 ? 6.660 -1.155 -28.588 1.00 89.94 188 ARG A O 1
ATOM 1489 N N . GLU A 1 189 ? 6.829 -0.034 -26.648 1.00 87.25 189 GLU A N 1
ATOM 1490 C CA . GLU A 1 189 ? 6.080 1.148 -27.100 1.00 87.25 189 GLU A CA 1
ATOM 1491 C C . GLU A 1 189 ? 6.881 2.030 -28.067 1.00 87.25 189 GLU A C 1
ATOM 1493 O O . GLU A 1 189 ? 6.289 2.718 -28.895 1.00 87.25 189 GLU A O 1
ATOM 1498 N N . GLY A 1 190 ? 8.217 1.989 -28.016 1.00 82.81 190 GLY A N 1
ATOM 1499 C CA . GLY A 1 190 ? 9.064 2.647 -29.016 1.00 82.81 190 GLY A CA 1
ATOM 1500 C C . GLY A 1 190 ? 9.142 4.176 -28.890 1.00 82.81 190 GLY A C 1
ATOM 1501 O O . GLY A 1 190 ? 9.645 4.845 -29.791 1.00 82.81 190 GLY A O 1
ATOM 1502 N N . HIS A 1 191 ? 8.668 4.753 -27.782 1.00 84.31 191 HIS A N 1
ATOM 1503 C CA . HIS A 1 191 ? 8.739 6.189 -27.492 1.00 84.31 191 HIS A CA 1
ATOM 1504 C C . HIS A 1 191 ? 10.046 6.559 -26.765 1.00 84.31 191 HIS A C 1
ATOM 1506 O O . HIS A 1 191 ? 10.036 7.035 -25.631 1.00 84.31 191 HIS A O 1
ATOM 1512 N N . CYS A 1 192 ? 11.185 6.342 -27.427 1.00 86.50 192 CYS A N 1
ATOM 1513 C CA . CYS A 1 192 ? 12.516 6.344 -26.801 1.00 86.50 192 CYS A CA 1
ATOM 1514 C C . CYS A 1 192 ? 12.994 7.698 -26.238 1.00 86.50 192 CYS A C 1
ATOM 1516 O O . CYS A 1 192 ? 13.965 7.736 -25.482 1.00 86.50 192 CYS A O 1
ATOM 1518 N N . ASP A 1 193 ? 12.322 8.794 -26.593 1.00 82.94 193 ASP A N 1
ATOM 1519 C CA . ASP A 1 193 ? 12.635 10.148 -26.120 1.00 82.94 193 ASP A CA 1
ATOM 1520 C C . ASP A 1 193 ? 11.998 10.481 -24.759 1.00 82.94 193 ASP A C 1
ATOM 1522 O O . ASP A 1 193 ? 12.332 11.501 -24.156 1.00 82.94 193 ASP A O 1
ATOM 1526 N N . SER A 1 194 ? 11.083 9.633 -24.280 1.00 80.75 194 SER A N 1
ATOM 1527 C CA . SER A 1 194 ? 10.406 9.781 -22.987 1.00 80.75 194 SER A CA 1
ATOM 1528 C C . SER A 1 194 ? 11.168 9.079 -21.857 1.00 80.75 194 SER A C 1
ATOM 1530 O O . SER A 1 194 ? 12.061 8.264 -22.112 1.00 80.75 194 SER A O 1
ATOM 1532 N N . ALA A 1 195 ? 10.859 9.403 -20.600 1.00 77.75 195 ALA A N 1
ATOM 1533 C CA . ALA A 1 195 ? 11.384 8.634 -19.478 1.00 77.75 195 ALA A CA 1
ATOM 1534 C C . ALA A 1 195 ? 10.606 7.304 -19.337 1.00 77.75 195 ALA A C 1
ATOM 1536 O O . ALA A 1 195 ? 9.432 7.249 -19.709 1.00 77.75 195 ALA A O 1
ATOM 1537 N N . PRO A 1 196 ? 11.205 6.214 -18.819 1.00 72.00 196 PRO A N 1
ATOM 1538 C CA . PRO A 1 196 ? 10.500 4.939 -18.631 1.00 72.00 196 PRO A CA 1
ATOM 1539 C C . PRO A 1 196 ? 9.242 5.020 -17.765 1.00 72.00 196 PRO A C 1
ATOM 1541 O O . PRO A 1 196 ? 8.336 4.204 -17.914 1.00 72.00 196 PRO A O 1
ATOM 1544 N N . GLU A 1 197 ? 9.174 6.000 -16.872 1.00 70.94 197 GLU A N 1
ATOM 1545 C CA . GLU A 1 197 ? 7.992 6.309 -16.075 1.00 70.94 197 GLU A CA 1
ATOM 1546 C C . GLU A 1 197 ? 6.881 7.041 -16.846 1.00 70.94 197 GLU A C 1
ATOM 1548 O O . GLU A 1 197 ? 5.737 7.006 -16.406 1.00 70.94 197 GLU A O 1
ATOM 1553 N N . ASP A 1 198 ? 7.186 7.651 -17.996 1.00 72.94 198 ASP A N 1
ATOM 1554 C CA . ASP A 1 198 ? 6.246 8.440 -18.813 1.00 72.94 198 ASP A CA 1
ATOM 1555 C C . ASP A 1 198 ? 5.532 7.605 -19.895 1.00 72.94 198 ASP A C 1
ATOM 1557 O O . ASP A 1 198 ? 4.715 8.117 -20.669 1.00 72.94 198 ASP A O 1
ATOM 1561 N N . VAL A 1 199 ? 5.842 6.308 -19.964 1.00 67.38 199 VAL A N 1
ATOM 1562 C CA . VAL A 1 199 ? 5.181 5.317 -20.827 1.00 67.38 199 VAL A CA 1
ATOM 1563 C C . VAL A 1 199 ? 3.683 5.328 -20.549 1.00 67.38 199 VAL A C 1
ATOM 1565 O O . VAL A 1 199 ? 3.258 5.376 -19.393 1.00 67.38 199 VAL A O 1
ATOM 1568 N N . ARG A 1 200 ? 2.855 5.270 -21.599 1.00 65.19 200 ARG A N 1
ATOM 1569 C CA . ARG A 1 200 ? 1.408 5.563 -21.533 1.00 65.19 200 ARG A CA 1
ATOM 1570 C C . ARG A 1 200 ? 0.568 4.423 -20.931 1.00 65.19 200 ARG A C 1
ATOM 1572 O O . ARG A 1 200 ? -0.554 4.170 -21.368 1.00 65.19 200 ARG A O 1
ATOM 1579 N N . GLY A 1 201 ? 1.081 3.756 -19.898 1.00 71.19 201 GLY A N 1
ATOM 1580 C CA . GLY A 1 201 ? 0.431 2.669 -19.175 1.00 71.19 201 GLY A CA 1
ATOM 1581 C C . GLY A 1 201 ? 0.280 2.972 -17.685 1.00 71.19 201 GLY A C 1
ATOM 1582 O O . GLY A 1 201 ? 1.263 3.121 -16.964 1.00 71.19 201 GLY A O 1
ATOM 1583 N N . MET A 1 202 ? -0.958 2.975 -17.180 1.00 74.06 202 MET A N 1
ATOM 1584 C CA . MET A 1 202 ? -1.232 3.171 -15.744 1.00 74.06 202 MET A CA 1
ATOM 1585 C C . MET A 1 202 ? -0.522 2.135 -14.861 1.00 74.06 202 MET A C 1
ATOM 1587 O O . MET A 1 202 ? -0.059 2.451 -13.767 1.00 74.06 202 MET A O 1
ATOM 1591 N N . SER A 1 203 ? -0.405 0.894 -15.342 1.00 77.75 203 SER A N 1
ATOM 1592 C CA . SER A 1 203 ? 0.343 -0.167 -14.665 1.00 77.75 203 SER A CA 1
ATOM 1593 C C . SER A 1 203 ? 1.835 0.150 -14.561 1.00 77.75 203 SER A C 1
ATOM 1595 O O . SER A 1 203 ? 2.436 -0.143 -13.531 1.00 77.75 203 SER A O 1
ATOM 1597 N N . THR A 1 204 ? 2.416 0.772 -15.591 1.00 83.38 204 THR A N 1
ATOM 1598 C CA . THR A 1 204 ? 3.825 1.180 -15.640 1.00 83.38 204 THR A CA 1
ATOM 1599 C C . THR A 1 204 ? 4.111 2.267 -14.616 1.00 83.38 204 THR A C 1
ATOM 1601 O O . THR A 1 204 ? 4.974 2.082 -13.758 1.00 83.38 204 THR A O 1
ATOM 1604 N N . VAL A 1 205 ? 3.318 3.344 -14.639 1.00 81.69 205 VAL A N 1
ATOM 1605 C CA . VAL A 1 205 ? 3.436 4.465 -13.693 1.00 81.69 205 VAL A CA 1
ATOM 1606 C C . VAL A 1 205 ? 3.285 3.979 -12.252 1.00 81.69 205 VAL A C 1
ATOM 1608 O O . VAL A 1 205 ? 4.084 4.338 -11.389 1.00 81.69 205 VAL A O 1
ATOM 1611 N N . ARG A 1 206 ? 2.291 3.120 -11.987 1.00 80.38 206 ARG A N 1
ATOM 1612 C CA . ARG A 1 206 ? 2.055 2.564 -10.650 1.00 80.38 206 ARG A CA 1
ATOM 1613 C C . ARG A 1 206 ? 3.250 1.745 -10.160 1.00 80.38 206 ARG A C 1
ATOM 1615 O O . ARG A 1 206 ? 3.759 2.021 -9.080 1.00 80.38 206 ARG A O 1
ATOM 1622 N N . VAL A 1 207 ? 3.746 0.799 -10.963 1.00 86.62 207 VAL A N 1
ATOM 1623 C CA . VAL A 1 207 ? 4.913 -0.024 -10.591 1.00 86.62 207 VAL A CA 1
ATOM 1624 C C . VAL A 1 207 ? 6.155 0.838 -10.370 1.00 86.62 207 VAL A C 1
ATOM 1626 O O . VAL A 1 207 ? 6.875 0.626 -9.398 1.00 86.62 207 VAL A O 1
ATOM 1629 N N . TYR A 1 208 ? 6.403 1.830 -11.228 1.00 88.31 208 TYR A N 1
ATOM 1630 C CA . TYR A 1 208 ? 7.527 2.740 -11.029 1.00 88.31 208 TYR A CA 1
ATOM 1631 C C . TYR A 1 208 ? 7.383 3.525 -9.721 1.00 88.31 208 TYR A C 1
ATOM 1633 O O . TYR A 1 208 ? 8.322 3.572 -8.935 1.00 88.31 208 TYR A O 1
ATOM 1641 N N . ASN A 1 209 ? 6.204 4.082 -9.433 1.00 84.56 209 ASN A N 1
ATOM 1642 C CA . ASN A 1 209 ? 5.958 4.836 -8.203 1.00 84.56 209 ASN A CA 1
ATOM 1643 C C . ASN A 1 209 ? 6.087 3.991 -6.930 1.00 84.56 209 ASN A C 1
ATOM 1645 O O . ASN A 1 209 ? 6.582 4.503 -5.929 1.00 84.56 209 ASN A O 1
ATOM 1649 N N . GLU A 1 210 ? 5.687 2.719 -6.973 1.00 85.81 210 GLU A N 1
ATOM 1650 C CA . GLU A 1 210 ? 5.881 1.759 -5.877 1.00 85.81 210 GLU A CA 1
ATOM 1651 C C . GLU A 1 210 ? 7.371 1.481 -5.600 1.00 85.81 210 GLU A C 1
ATOM 1653 O O . GLU A 1 210 ? 7.781 1.305 -4.454 1.00 85.81 210 GLU A O 1
ATOM 1658 N N . LEU A 1 211 ? 8.204 1.458 -6.646 1.00 89.69 211 LEU A N 1
ATOM 1659 C CA . LEU A 1 211 ? 9.593 0.999 -6.561 1.00 89.69 211 LEU A CA 1
ATOM 1660 C C . LEU A 1 211 ? 10.635 2.125 -6.584 1.00 89.69 211 LEU A C 1
ATOM 1662 O O . LEU A 1 211 ? 11.800 1.882 -6.267 1.00 89.69 211 LEU A O 1
ATOM 1666 N N . ARG A 1 212 ? 10.250 3.364 -6.922 1.00 89.06 212 ARG A N 1
ATOM 1667 C CA . ARG A 1 212 ? 11.194 4.468 -7.190 1.00 89.06 212 ARG A CA 1
ATOM 1668 C C . ARG A 1 212 ? 12.088 4.858 -6.012 1.00 89.06 212 ARG A C 1
ATOM 1670 O O . ARG A 1 212 ? 13.103 5.528 -6.187 1.00 89.06 212 ARG A O 1
ATOM 1677 N N . HIS A 1 213 ? 11.685 4.480 -4.805 1.00 89.69 213 HIS A N 1
ATOM 1678 C CA . HIS A 1 213 ? 12.396 4.783 -3.570 1.00 89.69 213 HIS A CA 1
ATOM 1679 C C . HIS A 1 213 ? 13.186 3.589 -3.016 1.00 89.69 213 HIS A C 1
ATOM 1681 O O . HIS A 1 213 ? 13.866 3.760 -2.001 1.00 89.69 213 HIS A O 1
ATOM 1687 N N . ASP A 1 214 ? 13.126 2.410 -3.651 1.00 91.25 214 ASP A N 1
ATOM 1688 C CA . ASP A 1 214 ? 13.888 1.238 -3.221 1.00 91.25 214 ASP A CA 1
ATOM 1689 C C . ASP A 1 214 ? 15.381 1.417 -3.565 1.00 91.25 214 ASP A C 1
ATOM 1691 O O . ASP A 1 214 ? 15.766 1.397 -4.737 1.00 91.25 214 ASP A O 1
ATOM 1695 N N . PRO A 1 215 ? 16.263 1.560 -2.559 1.00 90.75 215 PRO A N 1
ATOM 1696 C CA . PRO A 1 215 ? 17.691 1.793 -2.774 1.00 90.75 215 PRO A CA 1
ATOM 1697 C C . PRO A 1 215 ? 18.439 0.555 -3.303 1.00 90.75 215 PRO A C 1
ATOM 1699 O O . PRO A 1 215 ? 19.635 0.639 -3.589 1.00 90.75 215 PRO A O 1
ATOM 1702 N N . ARG A 1 216 ? 17.778 -0.606 -3.387 1.00 92.06 216 ARG A N 1
ATOM 1703 C CA . ARG A 1 216 ? 18.327 -1.839 -3.970 1.00 92.06 216 ARG A CA 1
ATOM 1704 C C . ARG A 1 216 ? 18.243 -1.834 -5.499 1.00 92.06 216 ARG A C 1
ATOM 1706 O O . ARG A 1 216 ? 18.915 -2.644 -6.135 1.00 92.06 216 ARG A O 1
ATOM 1713 N N . LEU A 1 217 ? 17.439 -0.936 -6.077 1.00 93.06 217 LEU A N 1
ATOM 1714 C CA . LEU A 1 217 ? 17.237 -0.793 -7.517 1.00 93.06 217 LEU A CA 1
ATOM 1715 C C . LEU A 1 217 ? 18.094 0.349 -8.084 1.00 93.06 217 LEU A C 1
ATOM 1717 O O . LEU A 1 217 ? 18.047 1.483 -7.610 1.00 93.06 217 LEU A O 1
ATOM 1721 N N . ASP A 1 218 ? 18.848 0.079 -9.151 1.00 92.94 218 ASP A N 1
ATOM 1722 C CA . ASP A 1 218 ? 19.610 1.101 -9.880 1.00 92.94 218 ASP A CA 1
ATOM 1723 C C . ASP A 1 218 ? 18.755 1.762 -10.973 1.00 92.94 218 ASP A C 1
ATOM 1725 O O . ASP A 1 218 ? 18.921 1.538 -12.176 1.00 92.94 218 ASP A O 1
ATOM 1729 N N . LEU A 1 219 ? 17.813 2.600 -10.540 1.00 90.31 219 LEU A N 1
ATOM 1730 C CA . LEU A 1 219 ? 16.885 3.303 -11.433 1.00 90.31 219 LEU A CA 1
ATOM 1731 C C . LEU A 1 219 ? 17.577 4.344 -12.317 1.00 90.31 219 LEU A C 1
ATOM 1733 O O . LEU A 1 219 ? 17.126 4.640 -13.422 1.00 90.31 219 LEU A O 1
ATOM 1737 N N . LYS A 1 220 ? 18.733 4.856 -11.886 1.00 88.12 220 LYS A N 1
ATOM 1738 C CA . LYS A 1 220 ? 19.546 5.732 -12.731 1.00 88.12 220 LYS A CA 1
ATOM 1739 C C . LYS A 1 220 ? 20.067 4.972 -13.952 1.00 88.12 220 LYS A C 1
ATOM 1741 O O . LYS A 1 220 ? 20.013 5.488 -15.069 1.00 88.12 220 LYS A O 1
ATOM 1746 N N . SER A 1 221 ? 20.555 3.748 -13.751 1.00 91.56 221 SER A N 1
ATOM 1747 C CA . SER A 1 221 ? 20.975 2.878 -14.851 1.00 91.56 221 SER A CA 1
ATOM 1748 C C . SER A 1 221 ? 19.796 2.366 -15.679 1.00 91.56 221 SER A C 1
ATOM 1750 O O . SER A 1 221 ? 19.962 2.180 -16.887 1.00 91.56 221 SER A O 1
ATOM 1752 N N . LEU A 1 222 ? 18.618 2.180 -15.070 1.00 92.75 222 LEU A N 1
ATOM 1753 C CA . LEU A 1 222 ? 17.396 1.766 -15.766 1.00 92.75 222 LEU A CA 1
ATOM 1754 C C . LEU A 1 222 ? 17.064 2.714 -16.921 1.00 92.75 222 LEU A C 1
ATOM 1756 O O . LEU A 1 222 ? 16.907 2.242 -18.043 1.00 92.75 222 LEU A O 1
ATOM 1760 N N . ASN A 1 223 ? 17.042 4.028 -16.686 1.00 88.06 223 ASN A N 1
ATOM 1761 C CA . ASN A 1 223 ? 16.643 5.002 -17.709 1.00 88.06 223 ASN A CA 1
ATOM 1762 C C . ASN A 1 223 ? 17.571 4.975 -18.931 1.00 88.06 223 ASN A C 1
ATOM 1764 O O . ASN A 1 223 ? 17.117 4.920 -20.075 1.00 88.06 223 ASN A O 1
ATOM 1768 N N . GLY A 1 224 ? 18.887 4.922 -18.704 1.00 90.25 224 GLY A N 1
ATOM 1769 C CA . GLY A 1 224 ? 19.860 4.808 -19.794 1.00 90.25 224 GLY A CA 1
ATOM 1770 C C . GLY A 1 224 ? 19.843 3.445 -20.497 1.00 90.25 224 GLY A C 1
ATOM 1771 O O . GLY A 1 224 ? 20.170 3.350 -21.681 1.00 90.25 224 GLY A O 1
ATOM 1772 N N . LEU A 1 225 ? 19.496 2.367 -19.789 1.00 92.88 225 LEU A N 1
ATOM 1773 C CA . LEU A 1 225 ? 19.332 1.039 -20.380 1.00 92.88 225 LEU A CA 1
ATOM 1774 C C . LEU A 1 225 ? 18.067 0.968 -21.245 1.00 92.88 225 LEU A C 1
ATOM 1776 O O . LEU A 1 225 ? 18.151 0.528 -22.387 1.00 92.88 225 LEU A O 1
ATOM 1780 N N . ALA A 1 226 ? 16.935 1.436 -20.721 1.00 92.12 226 ALA A N 1
ATOM 1781 C CA . ALA A 1 226 ? 15.642 1.468 -21.395 1.00 92.12 226 ALA A CA 1
ATOM 1782 C C . ALA A 1 226 ? 15.712 2.248 -22.709 1.00 92.12 226 ALA A C 1
ATOM 1784 O O . ALA A 1 226 ? 15.343 1.710 -23.752 1.00 92.12 226 ALA A O 1
ATOM 1785 N N . ARG A 1 227 ? 16.286 3.459 -22.684 1.00 91.62 227 ARG A N 1
ATOM 1786 C CA . ARG A 1 227 ? 16.473 4.288 -23.882 1.00 91.62 227 ARG A CA 1
ATOM 1787 C C . ARG A 1 227 ? 17.260 3.574 -24.980 1.00 91.62 227 ARG A C 1
ATOM 1789 O O . ARG A 1 227 ? 16.772 3.474 -26.098 1.00 91.62 227 ARG A O 1
ATOM 1796 N N . ARG A 1 228 ? 18.432 3.019 -24.654 1.00 93.12 228 ARG A N 1
ATOM 1797 C CA . ARG A 1 228 ? 19.261 2.296 -25.637 1.00 93.12 228 ARG A CA 1
ATOM 1798 C C . ARG A 1 228 ? 18.541 1.086 -26.217 1.00 93.12 228 ARG A C 1
ATOM 1800 O O . ARG A 1 228 ? 18.528 0.900 -27.424 1.00 93.12 228 ARG A O 1
ATOM 1807 N N . SER A 1 229 ? 17.909 0.280 -25.369 1.00 95.12 229 SER A N 1
ATOM 1808 C CA . SER A 1 229 ? 17.163 -0.895 -25.826 1.00 95.12 229 SER A CA 1
ATOM 1809 C C . SER A 1 229 ? 15.951 -0.535 -26.683 1.00 95.12 229 SER A C 1
ATOM 1811 O O . SER A 1 229 ? 15.616 -1.285 -27.595 1.00 95.12 229 SER A O 1
ATOM 1813 N N . CYS A 1 230 ? 15.319 0.610 -26.421 1.00 93.62 230 CYS A N 1
ATOM 1814 C CA . CYS A 1 230 ? 14.260 1.161 -27.259 1.00 93.62 230 CYS A CA 1
ATOM 1815 C C . CYS A 1 230 ? 14.800 1.609 -28.624 1.00 93.62 230 CYS A C 1
ATOM 1817 O O . CYS A 1 230 ? 14.254 1.207 -29.647 1.00 93.62 230 CYS A O 1
ATOM 1819 N N . GLU A 1 231 ? 15.907 2.361 -28.654 1.00 93.50 231 GLU A N 1
ATOM 1820 C CA . GLU A 1 231 ? 16.572 2.801 -29.893 1.00 93.50 231 GLU A CA 1
ATOM 1821 C C . GLU A 1 231 ? 17.035 1.604 -30.751 1.00 93.50 231 GLU A C 1
ATOM 1823 O O . GLU A 1 231 ? 16.952 1.639 -31.977 1.00 93.50 231 GLU A O 1
ATOM 1828 N N . GLU A 1 232 ? 17.469 0.515 -30.112 1.00 94.50 232 GLU A N 1
ATOM 1829 C CA . GLU A 1 232 ? 17.831 -0.754 -30.761 1.00 94.50 232 GLU A CA 1
ATOM 1830 C C . GLU A 1 232 ? 16.615 -1.634 -31.120 1.00 94.50 232 GLU A C 1
ATOM 1832 O O . GLU A 1 232 ? 16.767 -2.643 -31.814 1.00 94.50 232 GLU A O 1
ATOM 1837 N N . GLY A 1 233 ? 15.416 -1.300 -30.630 1.00 92.25 233 GLY A N 1
ATOM 1838 C CA . GLY A 1 233 ? 14.190 -2.086 -30.802 1.00 92.25 233 GLY A CA 1
ATOM 1839 C C . GLY A 1 233 ? 14.233 -3.473 -30.148 1.00 92.25 233 GLY A C 1
ATOM 1840 O O . GLY A 1 233 ? 13.501 -4.376 -30.560 1.00 92.25 233 GLY A O 1
ATOM 1841 N N . LYS A 1 234 ? 15.112 -3.686 -29.160 1.00 94.56 234 LYS A N 1
ATOM 1842 C CA . LYS A 1 234 ? 15.357 -5.002 -28.561 1.00 94.56 234 LYS A CA 1
ATOM 1843 C C . LYS A 1 234 ? 15.546 -4.921 -27.051 1.00 94.56 234 LYS A C 1
ATOM 1845 O O . LYS A 1 234 ? 16.534 -4.384 -26.552 1.00 94.56 234 LYS A O 1
ATOM 1850 N N . ALA A 1 235 ? 14.634 -5.562 -26.325 1.00 94.62 235 ALA A N 1
ATOM 1851 C CA . ALA A 1 235 ? 14.748 -5.717 -24.883 1.00 94.62 235 ALA A CA 1
ATOM 1852 C C . ALA A 1 235 ? 15.878 -6.696 -24.517 1.00 94.62 235 ALA A C 1
ATOM 1854 O O . ALA A 1 235 ? 16.062 -7.752 -25.135 1.00 94.62 235 ALA A O 1
ATOM 1855 N N . MET A 1 236 ? 16.636 -6.335 -23.486 1.00 95.94 236 MET A N 1
ATOM 1856 C CA . MET A 1 236 ? 17.576 -7.211 -22.797 1.00 95.94 236 MET A CA 1
ATOM 1857 C C . MET A 1 236 ? 16.823 -8.354 -22.123 1.00 95.94 236 MET A C 1
ATOM 1859 O O . MET A 1 236 ? 15.734 -8.145 -21.610 1.00 95.94 236 MET A O 1
ATOM 1863 N N . LYS A 1 237 ? 17.418 -9.549 -22.056 1.00 96.69 237 LYS A N 1
ATOM 1864 C CA . LYS A 1 237 ? 16.804 -10.678 -21.345 1.00 96.69 237 LYS A CA 1
ATOM 1865 C C . LYS A 1 237 ? 16.774 -10.429 -19.836 1.00 96.69 237 LYS A C 1
ATOM 1867 O O . LYS A 1 237 ? 17.754 -9.946 -19.268 1.00 96.69 237 LYS A O 1
ATOM 1872 N N . TYR A 1 238 ? 15.714 -10.893 -19.177 1.00 96.56 238 TYR A N 1
ATOM 1873 C CA . TYR A 1 238 ? 15.520 -10.731 -17.734 1.00 96.56 238 TYR A CA 1
ATOM 1874 C C . TYR A 1 238 ? 16.745 -11.056 -16.847 1.00 96.56 238 TYR A C 1
ATOM 1876 O O . TYR A 1 238 ? 17.087 -10.223 -16.010 1.00 96.56 238 TYR A O 1
ATOM 1884 N N . PRO A 1 239 ? 17.488 -12.173 -17.022 1.00 96.38 239 PRO A N 1
ATOM 1885 C CA . PRO A 1 239 ? 18.648 -12.457 -16.166 1.00 96.38 239 PRO A CA 1
ATOM 1886 C C . PRO A 1 239 ? 19.756 -11.394 -16.246 1.00 96.38 239 PRO A C 1
ATOM 1888 O O . PRO A 1 239 ? 20.423 -11.107 -15.253 1.00 96.38 239 PRO A O 1
ATOM 1891 N N . GLU A 1 240 ? 19.952 -10.787 -17.418 1.00 95.75 240 GLU A N 1
ATOM 1892 C CA . GLU A 1 240 ? 20.938 -9.721 -17.615 1.00 95.75 240 GLU A CA 1
ATOM 1893 C C . GLU A 1 240 ? 20.446 -8.395 -17.025 1.00 95.75 240 GLU A C 1
ATOM 1895 O O . GLU A 1 240 ? 21.222 -7.674 -16.390 1.00 95.75 240 GLU A O 1
ATOM 1900 N N . PHE A 1 241 ? 19.151 -8.107 -17.185 1.00 96.81 241 PHE A N 1
ATOM 1901 C CA . PHE A 1 241 ? 18.496 -6.958 -16.565 1.00 96.81 241 P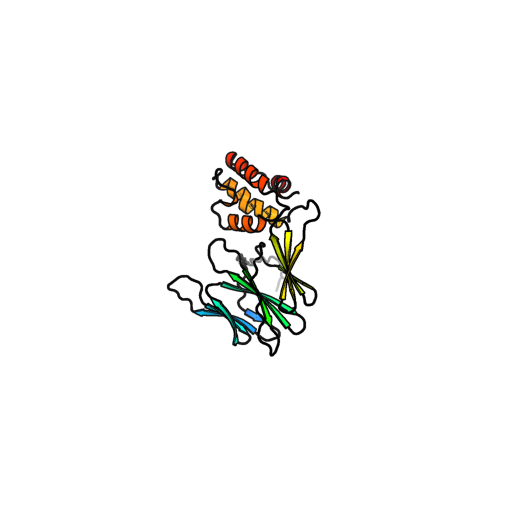HE A CA 1
ATOM 1902 C C . PHE A 1 241 ? 18.608 -7.018 -15.039 1.00 96.81 241 PHE A C 1
ATOM 1904 O O . PHE A 1 241 ? 19.114 -6.082 -14.417 1.00 96.81 241 PHE A O 1
ATOM 1911 N N . ARG A 1 242 ? 18.220 -8.151 -14.443 1.00 95.88 242 ARG A N 1
ATOM 1912 C CA . ARG A 1 242 ? 18.261 -8.401 -12.997 1.00 95.88 242 ARG A CA 1
ATOM 1913 C C . ARG A 1 242 ? 19.648 -8.141 -12.421 1.00 95.88 242 ARG A C 1
ATOM 1915 O O . ARG A 1 242 ? 19.780 -7.487 -11.388 1.00 95.88 242 ARG A O 1
ATOM 1922 N N . LYS A 1 243 ? 20.690 -8.582 -13.127 1.00 93.75 243 LYS A N 1
ATOM 1923 C CA . LYS A 1 243 ? 22.076 -8.365 -12.711 1.00 93.75 243 LYS A CA 1
ATOM 1924 C C . LYS A 1 243 ? 22.506 -6.904 -12.716 1.00 93.75 243 LYS A C 1
ATOM 1926 O O . LYS A 1 243 ? 23.282 -6.478 -11.864 1.00 93.75 243 LYS A O 1
ATOM 1931 N N . LYS A 1 244 ? 22.023 -6.126 -13.683 1.00 93.81 244 LYS A N 1
ATOM 1932 C CA . LYS A 1 244 ? 22.384 -4.711 -13.828 1.00 93.81 244 LYS A CA 1
ATOM 1933 C C . LYS A 1 244 ? 21.586 -3.797 -12.907 1.00 93.81 244 LYS A C 1
ATOM 1935 O O . LYS A 1 244 ? 22.157 -2.845 -12.393 1.00 93.81 244 LYS A O 1
ATOM 1940 N N . ILE A 1 245 ? 20.296 -4.073 -12.731 1.00 95.25 245 ILE A N 1
ATOM 1941 C CA . ILE A 1 245 ? 19.359 -3.146 -12.087 1.00 95.25 245 ILE A CA 1
ATOM 1942 C C . ILE A 1 245 ? 19.034 -3.559 -10.653 1.00 95.25 245 ILE A C 1
ATOM 1944 O O . ILE A 1 245 ? 18.919 -2.696 -9.793 1.00 95.25 245 ILE A O 1
ATOM 1948 N N . CYS A 1 246 ? 18.937 -4.856 -10.368 1.00 94.62 246 CYS A N 1
ATOM 1949 C CA . CYS A 1 246 ? 18.430 -5.366 -9.089 1.00 94.62 246 CYS A CA 1
ATOM 1950 C C . CYS A 1 246 ? 19.528 -5.931 -8.170 1.00 94.62 246 CYS A C 1
ATOM 1952 O O . CYS A 1 246 ? 19.225 -6.500 -7.121 1.00 94.62 246 CYS A O 1
ATOM 1954 N N . GLY A 1 247 ? 20.802 -5.811 -8.568 1.00 83.44 247 GLY A N 1
ATOM 1955 C CA . GLY A 1 247 ? 21.961 -6.255 -7.785 1.00 83.44 247 GLY A CA 1
ATOM 1956 C C . GLY A 1 247 ? 22.183 -7.773 -7.734 1.00 83.44 247 GLY A C 1
ATOM 1957 O O . GLY A 1 247 ? 22.857 -8.236 -6.813 1.00 83.44 247 GLY A O 1
ATOM 1958 N N . GLY A 1 248 ? 21.602 -8.532 -8.677 1.00 57.16 248 GLY A N 1
ATOM 1959 C CA . GLY A 1 248 ? 21.581 -10.004 -8.684 1.00 57.16 248 GLY A CA 1
ATOM 1960 C C . GLY A 1 248 ? 22.476 -10.723 -9.687 1.00 57.16 248 GLY A C 1
ATOM 1961 O O . GLY A 1 248 ? 23.258 -10.086 -10.417 1.00 57.16 248 GLY A O 1
#

Sequence (248 aa):
MPIQLERLNRLTLLLLLLSPVVFASGPELRLEADTRLGKLRIKDLALDEEEGLGGVRVVLLNGEEIHRREYTHLEIIKVLPVKDDEVVLLSENPGGSGTNDSHFFIQLRKGAAPVVSKTFDSQKGEVSTKQNGDSIEVDLGYHEGKRQILVYQNGKQTIRELTLKGKQAADEDDCKRLYENVYEAFVREGHCDSAPEDVRGMSTVRVYNELRHDPRLDLKSLNGLARRSCEEGKAMKYPEFRKKICGG

Foldseek 3Di:
DDDDDDDDDDDDDPPPPPDPPPPPPDPDFAQWDADPQGIKGKDFPDDPVPPPFAGKIFIDGVNHTQDIDGQWDKGFPDWDDAPQKIKTKMWIDNDDQQTAIKIWIWIDHPPDRIQIADIGAALDNDWDWDDDRRKIWTFSQFDQQWTWIWIDHDSDIDIDTHHDDDADFDDPVLLVLCCPQQQVQLLQVLPLVDFSCPRPDSSSVSSCSSCVRHPQFPSVVSRVQSSVSSVVSHGDDSVVSSVVTGVD